Protein AF-A0A941S4L7-F1 (afdb_monomer)

Mean predicted aligned error: 8.27 Å

Structure (mmCIF, N/CA/C/O backbone):
data_AF-A0A941S4L7-F1
#
_entry.id   AF-A0A941S4L7-F1
#
loop_
_atom_site.group_PDB
_atom_site.id
_atom_site.type_symbol
_atom_site.label_atom_id
_atom_site.label_alt_id
_atom_site.label_comp_id
_atom_site.label_asym_id
_atom_site.label_entity_id
_atom_site.label_seq_id
_atom_site.pdbx_PDB_ins_code
_atom_site.Cartn_x
_atom_site.Cartn_y
_atom_site.Cartn_z
_atom_site.occupancy
_atom_site.B_iso_or_equiv
_atom_site.auth_seq_id
_atom_site.auth_comp_id
_atom_site.auth_asym_id
_atom_site.auth_atom_id
_atom_site.pdbx_PDB_model_num
ATOM 1 N N . MET A 1 1 ? 63.721 26.593 -38.042 1.00 44.19 1 MET A N 1
ATOM 2 C CA . MET A 1 1 ? 62.752 27.257 -37.143 1.00 44.19 1 MET A CA 1
ATOM 3 C C . MET A 1 1 ? 61.458 26.466 -37.175 1.00 44.19 1 MET A C 1
ATOM 5 O O . MET A 1 1 ? 61.152 25.894 -38.211 1.00 44.19 1 MET A O 1
ATOM 9 N N . ALA A 1 2 ? 60.822 26.334 -36.015 1.00 46.41 2 ALA A N 1
ATOM 10 C CA . ALA A 1 2 ? 59.870 25.289 -35.656 1.00 46.41 2 ALA A CA 1
ATOM 11 C C . ALA A 1 2 ? 58.557 25.295 -36.457 1.00 46.41 2 ALA A C 1
ATOM 13 O O . ALA A 1 2 ? 58.035 26.349 -36.806 1.00 46.41 2 ALA A O 1
ATOM 14 N N . VAL A 1 3 ? 58.024 24.093 -36.694 1.00 47.19 3 VAL A N 1
ATOM 15 C CA . VAL A 1 3 ? 56.654 23.864 -37.162 1.00 47.19 3 VAL A CA 1
ATOM 16 C C . VAL A 1 3 ? 55.749 23.902 -35.933 1.00 47.19 3 VAL A C 1
ATOM 18 O O . VAL A 1 3 ? 55.828 23.029 -35.069 1.00 47.19 3 VAL A O 1
ATOM 21 N N . GLU A 1 4 ? 54.928 24.938 -35.834 1.00 52.59 4 GLU A N 1
ATOM 22 C CA . GLU A 1 4 ? 53.974 25.134 -34.748 1.00 52.59 4 GLU A CA 1
ATOM 23 C C . GLU A 1 4 ? 52.763 24.213 -34.982 1.00 52.59 4 GLU A C 1
ATOM 25 O O . GLU A 1 4 ? 51.953 24.427 -35.884 1.00 52.59 4 GLU A O 1
ATOM 30 N N . ARG A 1 5 ? 52.671 23.116 -34.217 1.00 56.72 5 ARG A N 1
ATOM 31 C CA . ARG A 1 5 ? 51.471 22.270 -34.186 1.00 56.72 5 ARG A CA 1
ATOM 32 C C . ARG A 1 5 ? 50.399 22.986 -33.371 1.00 56.72 5 ARG A C 1
ATOM 34 O O . ARG A 1 5 ? 50.502 23.047 -32.148 1.00 56.72 5 ARG A O 1
ATOM 41 N N . ALA A 1 6 ? 49.359 23.466 -34.043 1.00 57.62 6 ALA A N 1
ATOM 42 C CA . ALA A 1 6 ? 48.111 23.830 -33.392 1.00 57.62 6 ALA A CA 1
ATOM 43 C C . ALA A 1 6 ? 47.524 22.580 -32.713 1.00 57.62 6 ALA A C 1
ATOM 45 O O . ALA A 1 6 ? 47.218 21.584 -33.370 1.00 57.62 6 ALA A O 1
ATOM 46 N N . VAL A 1 7 ? 47.420 22.615 -31.385 1.00 55.94 7 VAL A N 1
ATOM 47 C CA . VAL A 1 7 ? 46.652 21.634 -30.617 1.00 55.94 7 VAL A CA 1
ATOM 48 C C . VAL A 1 7 ? 45.194 22.053 -30.736 1.00 55.94 7 VAL A C 1
ATOM 50 O O . VAL A 1 7 ? 44.762 23.013 -30.102 1.00 55.94 7 VAL A O 1
ATOM 53 N N . GLU A 1 8 ? 44.450 21.369 -31.595 1.00 57.88 8 GLU A N 1
ATOM 54 C CA . GLU A 1 8 ? 43.004 21.525 -31.686 1.00 57.88 8 GLU A CA 1
ATOM 55 C C . GLU A 1 8 ? 42.387 21.012 -30.378 1.00 57.88 8 GLU A C 1
ATOM 57 O O . GLU A 1 8 ? 42.420 19.818 -30.075 1.00 57.88 8 GLU A O 1
ATOM 62 N N . ALA A 1 9 ? 41.919 21.939 -29.540 1.00 62.81 9 ALA A N 1
ATOM 63 C CA . ALA A 1 9 ? 41.263 21.610 -28.285 1.00 62.81 9 ALA A CA 1
ATOM 64 C C . ALA A 1 9 ? 39.949 20.883 -28.596 1.00 62.81 9 ALA A C 1
ATOM 66 O O . ALA A 1 9 ? 39.024 21.472 -29.155 1.00 62.81 9 ALA A O 1
ATOM 67 N N . ALA A 1 10 ? 39.883 19.598 -28.246 1.00 63.25 10 ALA A N 1
ATOM 68 C CA . ALA A 1 10 ? 38.672 18.802 -28.372 1.00 63.25 10 ALA A CA 1
ATOM 69 C C . ALA A 1 10 ? 37.516 19.501 -27.639 1.00 63.25 10 ALA A C 1
ATOM 71 O O . ALA A 1 10 ? 37.612 19.794 -26.445 1.00 63.25 10 ALA A O 1
ATOM 72 N N . ILE A 1 11 ? 36.428 19.775 -28.362 1.00 61.94 11 ILE A N 1
ATOM 73 C CA . ILE A 1 11 ? 35.179 20.272 -27.781 1.00 61.94 11 ILE A CA 1
ATOM 74 C C . ILE A 1 11 ? 34.725 19.223 -26.754 1.00 61.94 11 ILE A C 1
ATOM 76 O O . ILE A 1 11 ? 34.583 18.057 -27.133 1.00 61.94 11 ILE A O 1
ATOM 80 N N . PRO A 1 12 ? 34.531 19.573 -25.469 1.00 66.44 12 PRO A N 1
ATOM 81 C CA . PRO A 1 12 ? 34.086 18.600 -24.484 1.00 66.44 12 PRO A CA 1
ATOM 82 C C . PRO A 1 12 ? 32.720 18.051 -24.904 1.00 66.44 12 PRO A C 1
ATOM 84 O O . PRO A 1 12 ? 31.791 18.814 -25.175 1.00 66.44 12 PRO A O 1
ATOM 87 N N . GLU A 1 13 ? 32.613 16.723 -24.969 1.00 59.88 13 GLU A N 1
ATOM 88 C CA . GLU A 1 13 ? 31.344 16.030 -25.196 1.00 59.88 13 GLU A CA 1
ATOM 89 C C . GLU A 1 13 ? 30.285 16.539 -24.199 1.00 59.88 13 GLU A C 1
ATOM 91 O O . GLU A 1 13 ? 30.598 16.734 -23.017 1.00 59.88 13 GLU A O 1
ATOM 96 N N . PRO A 1 14 ? 29.030 16.758 -24.633 1.00 64.12 14 PRO A N 1
ATOM 97 C CA . PRO A 1 14 ? 27.980 17.212 -23.736 1.00 64.12 14 PRO A CA 1
ATOM 98 C C . PRO A 1 14 ? 27.794 16.200 -22.600 1.00 64.12 14 PRO A C 1
ATOM 100 O O . PRO A 1 14 ? 27.517 15.021 -22.830 1.00 64.12 14 PRO A O 1
ATOM 103 N N . VAL A 1 15 ? 27.934 16.669 -21.358 1.00 70.00 15 VAL A N 1
ATOM 104 C CA . VAL A 1 15 ? 27.737 15.847 -20.159 1.00 70.00 15 VAL A CA 1
ATOM 105 C C . VAL A 1 15 ? 26.306 15.305 -20.170 1.00 70.00 15 VAL A C 1
ATOM 107 O O . VAL A 1 15 ? 25.342 16.064 -20.058 1.00 70.00 15 VAL A O 1
ATOM 110 N N . LYS A 1 16 ? 26.150 13.982 -20.307 1.00 80.94 16 LYS A N 1
ATOM 111 C CA . LYS A 1 16 ? 24.843 13.328 -20.172 1.00 80.94 16 LYS A CA 1
ATOM 112 C C . LYS A 1 16 ? 24.337 13.535 -18.746 1.00 80.94 16 LYS A C 1
ATOM 114 O O . LYS A 1 16 ? 24.952 13.060 -17.796 1.00 80.94 16 LYS A O 1
ATOM 119 N N . VAL A 1 17 ? 23.210 14.230 -18.605 1.00 85.25 17 VAL A N 1
ATOM 120 C CA . VAL A 1 17 ? 22.538 14.417 -17.312 1.00 85.25 17 VAL A CA 1
ATOM 121 C C . VAL A 1 17 ? 22.137 13.047 -16.763 1.00 85.25 17 VAL A C 1
ATOM 123 O O . VAL A 1 17 ? 21.514 12.259 -17.479 1.00 85.25 17 VAL A O 1
ATOM 126 N N . SER A 1 18 ? 22.483 12.756 -15.510 1.00 94.44 18 SER A N 1
ATOM 127 C CA . SER A 1 18 ? 22.146 11.491 -14.850 1.00 94.44 18 SER A CA 1
ATOM 128 C C . SER A 1 18 ? 20.629 11.298 -14.721 1.00 94.44 18 SER A C 1
ATOM 130 O O . SER A 1 18 ? 19.857 12.260 -14.730 1.00 94.44 18 SER A O 1
ATOM 132 N N . VAL A 1 19 ? 20.179 10.049 -14.556 1.00 94.38 19 VAL A N 1
ATOM 133 C CA . VAL A 1 19 ? 18.755 9.755 -14.302 1.00 94.38 19 VAL A CA 1
ATOM 134 C C . VAL A 1 19 ? 18.283 10.431 -13.014 1.00 94.38 19 VAL A C 1
ATOM 136 O O . VAL A 1 19 ? 17.195 10.999 -12.988 1.00 94.38 19 VAL A O 1
ATOM 139 N N . PHE A 1 20 ? 19.110 10.429 -11.965 1.00 96.25 20 PHE A N 1
ATOM 140 C CA . PHE A 1 20 ? 18.775 11.079 -10.700 1.00 96.25 20 PHE A CA 1
ATOM 141 C C . PHE A 1 20 ? 18.571 12.590 -10.878 1.00 96.25 20 PHE A C 1
ATOM 143 O O . PHE A 1 20 ? 17.535 13.113 -10.472 1.00 96.25 20 PHE A O 1
ATOM 150 N N . ALA A 1 21 ? 19.488 13.288 -11.554 1.00 95.94 21 ALA A N 1
ATOM 151 C CA . ALA A 1 21 ? 19.349 14.721 -11.811 1.00 95.94 21 ALA A CA 1
ATOM 152 C C . ALA A 1 21 ? 18.126 15.042 -12.690 1.00 95.94 21 ALA A C 1
ATOM 154 O O . ALA A 1 21 ? 17.418 16.016 -12.428 1.00 95.94 21 ALA A O 1
ATOM 155 N N . GLN A 1 22 ? 17.825 14.198 -13.685 1.00 95.31 22 GLN A N 1
ATOM 156 C CA . GLN A 1 22 ? 16.593 14.319 -14.472 1.00 95.31 22 GLN A CA 1
ATOM 157 C C . GLN A 1 22 ? 15.346 14.188 -13.585 1.00 95.31 22 GLN A C 1
ATOM 159 O O . GLN A 1 22 ? 14.433 15.001 -13.695 1.00 95.31 22 GLN A O 1
ATOM 164 N N . GLU A 1 23 ? 15.306 13.207 -12.678 1.00 96.38 23 GLU A N 1
ATOM 165 C CA . GLU A 1 23 ? 14.184 13.006 -11.751 1.00 96.38 23 GLU A CA 1
ATOM 166 C C . GLU A 1 23 ? 13.997 14.165 -10.771 1.00 96.38 23 GLU A C 1
ATOM 168 O O . GLU A 1 23 ? 12.858 14.528 -10.476 1.00 96.38 23 GLU A O 1
ATOM 173 N N . GLN A 1 24 ? 15.090 14.762 -10.286 1.00 96.12 24 GLN A N 1
ATOM 174 C CA . GLN A 1 24 ? 15.036 15.932 -9.403 1.00 96.12 24 GLN A CA 1
ATOM 175 C C . GLN A 1 24 ? 14.469 17.171 -10.107 1.00 96.12 24 GLN A C 1
ATOM 177 O O . GLN A 1 24 ? 13.796 17.983 -9.477 1.00 96.12 24 GLN A O 1
ATOM 182 N N . ALA A 1 25 ? 14.696 17.302 -11.416 1.00 96.62 25 ALA A N 1
ATOM 183 C CA . ALA A 1 25 ? 14.168 18.405 -12.215 1.00 96.62 25 ALA A CA 1
ATOM 184 C C . ALA A 1 25 ? 12.693 18.217 -12.631 1.00 96.62 25 ALA A C 1
ATOM 186 O O . ALA A 1 25 ? 12.059 19.158 -13.111 1.00 96.62 25 ALA A O 1
ATOM 187 N N . MET A 1 26 ? 12.130 17.014 -12.477 1.00 96.81 26 MET A N 1
ATOM 188 C CA . MET A 1 26 ? 10.761 16.709 -12.894 1.00 96.81 26 MET A CA 1
ATOM 189 C C . MET A 1 26 ? 9.727 17.070 -11.826 1.00 96.81 26 MET A C 1
ATOM 191 O O . MET A 1 26 ? 9.896 16.839 -10.629 1.00 96.81 26 MET A O 1
ATOM 195 N N . THR A 1 27 ? 8.569 17.551 -12.279 1.00 97.94 27 THR A N 1
ATOM 196 C CA . THR A 1 27 ? 7.395 17.662 -11.407 1.00 97.94 27 THR A CA 1
ATOM 197 C C . THR A 1 27 ? 6.871 16.268 -11.031 1.00 97.94 27 THR A C 1
ATOM 199 O O . THR A 1 27 ? 7.041 15.318 -11.804 1.00 97.94 27 THR A O 1
ATOM 202 N N . PRO A 1 28 ? 6.146 16.117 -9.905 1.00 95.88 28 PRO A N 1
ATOM 203 C CA . PRO A 1 28 ? 5.515 14.844 -9.552 1.00 95.88 28 PRO A CA 1
ATOM 204 C C . PRO A 1 28 ? 4.620 14.277 -10.663 1.00 95.88 28 PRO A C 1
ATOM 206 O O . PRO A 1 28 ? 4.595 13.073 -10.896 1.00 95.88 28 PRO A O 1
ATOM 209 N N . SER A 1 29 ? 3.906 15.137 -11.396 1.00 95.56 29 SER A N 1
ATOM 210 C CA . SER A 1 29 ? 3.078 14.706 -12.526 1.00 95.56 29 SER A CA 1
ATOM 211 C C . SER A 1 29 ? 3.917 14.173 -13.690 1.00 95.56 29 SER A C 1
ATOM 213 O O . SER A 1 29 ? 3.553 13.155 -14.275 1.00 95.56 29 SER A O 1
ATOM 215 N N . ALA A 1 30 ? 5.051 14.809 -13.999 1.00 97.31 30 ALA A N 1
ATOM 216 C CA . ALA A 1 30 ? 5.961 14.352 -15.049 1.00 97.31 30 ALA A CA 1
ATOM 217 C C . ALA A 1 30 ? 6.623 13.005 -14.698 1.00 97.31 30 ALA A C 1
ATOM 219 O O . ALA A 1 30 ? 6.676 12.113 -15.546 1.00 97.31 30 ALA A O 1
ATOM 220 N N . LEU A 1 31 ? 7.029 12.820 -13.433 1.00 97.25 31 LEU A N 1
ATOM 221 C CA . LEU A 1 31 ? 7.567 11.549 -12.923 1.00 97.25 31 LEU A CA 1
ATOM 222 C C . LEU A 1 31 ? 6.593 10.382 -13.079 1.00 97.25 31 LEU A C 1
ATOM 224 O O . LEU A 1 31 ? 7.017 9.253 -13.308 1.00 97.25 31 LEU A O 1
ATOM 228 N N . MET A 1 32 ? 5.293 10.640 -12.960 1.00 97.38 32 MET A N 1
ATOM 229 C CA . MET A 1 32 ? 4.264 9.623 -13.166 1.00 97.38 32 MET A CA 1
ATOM 230 C C . MET A 1 32 ? 3.972 9.402 -14.655 1.00 97.38 32 MET A C 1
ATOM 232 O O . MET A 1 32 ? 3.835 8.260 -15.090 1.00 97.38 32 MET A O 1
ATOM 236 N N . ALA A 1 33 ? 3.889 10.479 -15.442 1.00 96.69 33 ALA A N 1
ATOM 237 C CA . ALA A 1 33 ? 3.497 10.432 -16.851 1.00 96.69 33 ALA A CA 1
ATOM 238 C C . ALA A 1 33 ? 4.474 9.634 -17.730 1.00 96.69 33 ALA A C 1
ATOM 240 O O . ALA A 1 33 ? 4.036 8.938 -18.646 1.00 96.69 33 ALA A O 1
ATOM 241 N N . ARG A 1 34 ? 5.782 9.669 -17.427 1.00 96.12 34 ARG A N 1
ATOM 242 C CA . ARG A 1 34 ? 6.814 8.913 -18.170 1.00 96.12 34 ARG A CA 1
ATOM 243 C C . ARG A 1 34 ? 6.571 7.398 -18.204 1.00 96.12 34 ARG A C 1
ATOM 245 O O . ARG A 1 34 ? 7.057 6.721 -19.104 1.00 96.12 34 ARG A O 1
ATOM 252 N N . TRP A 1 35 ? 5.790 6.871 -17.262 1.00 98.12 35 TRP A N 1
ATOM 253 C CA . TRP A 1 35 ? 5.509 5.440 -17.138 1.00 98.12 35 TRP A CA 1
ATOM 254 C C . TRP A 1 35 ? 4.172 5.010 -17.735 1.00 98.12 35 TRP A C 1
ATOM 256 O O . TRP A 1 35 ? 3.857 3.820 -17.722 1.00 98.12 35 TRP A O 1
ATOM 266 N N . GLU A 1 36 ? 3.390 5.938 -18.289 1.00 98.19 36 GLU A N 1
ATOM 267 C CA . GLU A 1 36 ? 2.057 5.642 -18.818 1.00 98.19 36 GLU A CA 1
ATOM 268 C C . GLU A 1 36 ? 2.046 4.487 -19.844 1.00 98.19 36 GLU A C 1
ATOM 270 O O . GLU A 1 36 ? 1.168 3.631 -19.728 1.00 98.19 36 GLU A O 1
ATOM 275 N N . PRO A 1 37 ? 3.014 4.346 -20.777 1.00 98.62 37 PRO A N 1
ATOM 276 C CA . PRO A 1 37 ? 3.045 3.194 -21.682 1.00 98.62 37 PRO A CA 1
ATOM 277 C C . PRO A 1 37 ? 3.129 1.842 -20.955 1.00 98.62 37 PRO A C 1
ATOM 279 O O . PRO A 1 37 ? 2.348 0.937 -21.257 1.00 98.62 37 PRO A O 1
ATOM 282 N N . ALA A 1 38 ? 4.018 1.720 -19.962 1.00 98.75 38 ALA A N 1
ATOM 283 C CA . ALA A 1 38 ? 4.192 0.498 -19.172 1.00 98.75 38 ALA A CA 1
ATOM 284 C C . ALA A 1 38 ? 2.980 0.230 -18.264 1.00 98.75 38 ALA A C 1
ATOM 286 O O . ALA A 1 38 ? 2.525 -0.906 -18.149 1.00 98.75 38 ALA A O 1
ATOM 287 N N . ILE A 1 39 ? 2.399 1.279 -17.675 1.00 98.81 39 ILE A N 1
ATOM 288 C CA . ILE A 1 39 ? 1.169 1.184 -16.876 1.00 98.81 39 ILE A CA 1
ATOM 289 C C . ILE A 1 39 ? 0.007 0.678 -17.731 1.00 98.81 39 ILE A C 1
ATOM 291 O O . ILE A 1 39 ? -0.746 -0.200 -17.310 1.00 98.81 39 ILE A O 1
ATOM 295 N N . GLN A 1 40 ? -0.145 1.211 -18.941 1.00 98.75 40 GLN A N 1
ATOM 296 C CA . GLN A 1 40 ? -1.205 0.815 -19.861 1.00 98.75 40 GLN A CA 1
ATOM 297 C C . GLN A 1 40 ? -1.006 -0.610 -20.381 1.00 98.75 40 GLN A C 1
ATOM 299 O O . GLN A 1 40 ? -1.970 -1.368 -20.502 1.00 98.75 40 GLN A O 1
ATOM 304 N N . GLU A 1 41 ? 0.238 -1.005 -20.649 1.00 98.75 41 GLU A N 1
ATOM 305 C CA . GLU A 1 41 ? 0.586 -2.389 -20.956 1.00 98.75 41 GLU A CA 1
ATOM 306 C C . GLU A 1 41 ? 0.183 -3.335 -19.818 1.00 98.75 41 GLU A C 1
ATOM 308 O O . GLU A 1 41 ? -0.579 -4.281 -20.038 1.00 98.75 41 GLU A O 1
ATOM 313 N N . ALA A 1 42 ? 0.642 -3.052 -18.600 1.00 98.81 42 ALA A N 1
ATOM 314 C CA . ALA A 1 42 ? 0.370 -3.859 -17.421 1.00 98.81 42 ALA A CA 1
ATOM 315 C C . ALA A 1 42 ? -1.138 -3.945 -17.125 1.00 98.81 42 ALA A C 1
ATOM 317 O O . ALA A 1 42 ? -1.675 -5.034 -16.915 1.00 98.81 42 ALA A O 1
ATOM 318 N N . SER A 1 43 ? -1.849 -2.818 -17.220 1.00 98.81 43 SER A N 1
ATOM 319 C CA . SER A 1 43 ? -3.309 -2.737 -17.099 1.00 98.81 43 SER A CA 1
ATOM 320 C C . SER A 1 43 ? -4.015 -3.698 -18.060 1.00 98.81 43 SER A C 1
ATOM 322 O O . SER A 1 43 ? -4.817 -4.541 -17.642 1.00 98.81 43 SER A O 1
ATOM 324 N N . ARG A 1 44 ? -3.666 -3.657 -19.355 1.00 98.75 44 ARG A N 1
ATOM 325 C CA . ARG A 1 44 ? -4.263 -4.537 -20.372 1.00 98.75 44 ARG A CA 1
ATOM 326 C C . ARG A 1 44 ? -3.930 -6.010 -20.152 1.00 98.75 44 ARG A C 1
ATOM 328 O O . ARG A 1 44 ? -4.821 -6.848 -20.341 1.00 98.75 44 ARG A O 1
ATOM 335 N N . LYS A 1 45 ? -2.679 -6.312 -19.781 1.00 98.69 45 LYS A N 1
ATOM 336 C CA . LYS A 1 45 ? -2.165 -7.677 -19.583 1.00 98.69 45 LYS A CA 1
ATOM 337 C C . LYS A 1 45 ? -2.796 -8.346 -18.362 1.00 98.69 45 LYS A C 1
ATOM 339 O O . LYS A 1 45 ? -3.241 -9.487 -18.452 1.00 98.69 45 LYS A O 1
ATOM 344 N N . PHE A 1 46 ? -2.897 -7.628 -17.245 1.00 98.50 46 PHE A N 1
ATOM 345 C CA . PHE A 1 46 ? -3.339 -8.193 -15.966 1.00 98.50 46 PHE A CA 1
ATOM 346 C C . PHE A 1 46 ? -4.791 -7.874 -15.602 1.00 98.50 46 PHE A C 1
ATOM 348 O O . PHE A 1 46 ? -5.293 -8.408 -14.615 1.00 98.50 46 PHE A O 1
ATOM 355 N N . LYS A 1 47 ? -5.489 -7.073 -16.419 1.00 98.00 47 LYS A N 1
ATOM 356 C CA . LYS A 1 47 ? -6.879 -6.637 -16.188 1.00 98.00 47 LYS A CA 1
ATOM 357 C C . LYS A 1 47 ? -7.040 -5.906 -14.853 1.00 98.00 47 LYS A C 1
ATOM 359 O O . LYS A 1 47 ? -8.031 -6.081 -14.146 1.00 98.00 47 LYS A O 1
ATOM 364 N N . ILE A 1 48 ? -6.052 -5.076 -14.528 1.00 97.69 48 ILE A N 1
ATOM 365 C CA . ILE A 1 48 ? -6.061 -4.190 -13.364 1.00 97.69 48 ILE A CA 1
ATOM 366 C C . ILE A 1 48 ? -6.237 -2.755 -13.856 1.00 97.69 48 ILE A C 1
ATOM 368 O O . ILE A 1 48 ? -5.514 -2.356 -14.766 1.00 97.69 48 ILE A O 1
ATOM 372 N N . PRO A 1 49 ? -7.166 -1.963 -13.290 1.00 98.00 49 PRO A N 1
ATOM 373 C CA . PRO A 1 49 ? -7.346 -0.575 -13.694 1.00 98.00 49 PRO A CA 1
ATOM 374 C C . PRO A 1 49 ? -6.032 0.213 -13.629 1.00 98.00 49 PRO A C 1
ATOM 376 O O . PRO A 1 49 ? -5.373 0.246 -12.591 1.00 98.00 49 PRO A O 1
ATOM 379 N N . ALA A 1 50 ? -5.680 0.916 -14.710 1.00 98.31 50 ALA A N 1
ATOM 380 C CA . ALA A 1 50 ? -4.471 1.746 -14.768 1.00 98.31 50 ALA A CA 1
ATOM 381 C C . ALA A 1 50 ? -4.397 2.766 -13.614 1.00 98.31 50 ALA A C 1
ATOM 383 O O . ALA A 1 50 ? -3.320 3.055 -13.100 1.00 98.31 50 ALA A O 1
ATOM 384 N N . GLN A 1 51 ? -5.549 3.271 -13.156 1.00 97.50 51 GLN A N 1
ATOM 385 C CA . GLN A 1 51 ? -5.631 4.160 -11.995 1.00 97.50 51 GLN A CA 1
ATOM 386 C C . GLN A 1 51 ? -5.139 3.512 -10.692 1.00 97.50 51 GLN A C 1
ATOM 388 O O . GLN A 1 51 ? -4.524 4.201 -9.887 1.00 97.50 51 GLN A O 1
ATOM 393 N N . TRP A 1 52 ? -5.344 2.205 -10.494 1.00 98.00 52 TRP A N 1
ATOM 394 C CA . TRP A 1 52 ? -4.845 1.494 -9.310 1.00 98.00 52 TRP A CA 1
ATOM 395 C C . TRP A 1 52 ? -3.328 1.350 -9.361 1.00 98.00 52 TRP A C 1
ATOM 397 O O . TRP A 1 52 ? -2.659 1.624 -8.372 1.00 98.00 52 TRP A O 1
ATOM 407 N N . ILE A 1 53 ? -2.783 1.014 -10.534 1.00 98.56 53 ILE A N 1
ATOM 408 C CA . ILE A 1 53 ? -1.332 0.930 -10.749 1.00 98.56 53 ILE A CA 1
ATOM 409 C C . ILE A 1 53 ? -0.687 2.299 -10.493 1.00 98.56 53 ILE A C 1
ATOM 411 O O . ILE A 1 53 ? 0.293 2.386 -9.760 1.00 98.56 53 ILE A O 1
ATOM 415 N N . ARG A 1 54 ? -1.271 3.388 -11.021 1.00 98.19 54 ARG A N 1
ATOM 416 C CA . ARG A 1 54 ? -0.798 4.758 -10.753 1.00 98.19 54 ARG A CA 1
ATOM 417 C C . ARG A 1 54 ? -0.871 5.125 -9.275 1.00 98.19 54 ARG A C 1
ATOM 419 O O . ARG A 1 54 ? 0.050 5.773 -8.790 1.00 98.19 54 ARG A O 1
ATOM 426 N N . ALA A 1 55 ? -1.954 4.768 -8.587 1.00 97.62 55 ALA A N 1
ATOM 427 C CA . ALA A 1 55 ? -2.128 5.083 -7.172 1.00 97.62 55 ALA A CA 1
ATOM 428 C C . ALA A 1 55 ? -1.057 4.389 -6.318 1.00 97.62 55 ALA A C 1
ATOM 430 O O . ALA A 1 55 ? -0.385 5.060 -5.540 1.00 97.62 55 ALA A O 1
ATOM 431 N N . VAL A 1 56 ? -0.836 3.090 -6.541 1.00 98.31 56 VAL A N 1
ATOM 432 C CA . VAL A 1 56 ? 0.217 2.319 -5.861 1.00 98.31 56 VAL A CA 1
ATOM 433 C C . VAL A 1 56 ? 1.591 2.884 -6.200 1.00 98.31 56 VAL A C 1
ATOM 435 O O . VAL A 1 56 ? 2.299 3.324 -5.310 1.00 98.31 56 VAL A O 1
ATOM 438 N N . MET A 1 57 ? 1.943 3.013 -7.482 1.00 98.56 57 MET A N 1
ATOM 439 C CA . MET A 1 57 ? 3.255 3.534 -7.894 1.00 98.56 57 MET A CA 1
ATOM 440 C C . MET A 1 57 ? 3.556 4.932 -7.323 1.00 98.56 57 MET A C 1
ATOM 442 O O . MET A 1 57 ? 4.691 5.232 -6.952 1.00 98.56 57 MET A O 1
ATOM 446 N N . ARG A 1 58 ? 2.535 5.794 -7.222 1.00 97.81 58 ARG A N 1
ATOM 447 C CA . ARG A 1 58 ? 2.661 7.111 -6.588 1.00 97.81 58 ARG A CA 1
ATOM 448 C C . ARG A 1 58 ? 2.979 6.992 -5.100 1.00 97.81 58 ARG A C 1
ATOM 450 O O . ARG A 1 58 ? 3.814 7.751 -4.624 1.00 97.81 58 ARG A O 1
ATOM 457 N N . GLN A 1 59 ? 2.299 6.094 -4.395 1.00 97.38 59 GLN A N 1
ATOM 458 C CA . GLN A 1 59 ? 2.491 5.889 -2.963 1.00 97.38 59 GLN A CA 1
ATOM 459 C C . GLN A 1 59 ? 3.839 5.225 -2.651 1.00 97.38 59 GLN A C 1
ATOM 461 O O . GLN A 1 59 ? 4.468 5.590 -1.666 1.00 97.38 59 GLN A O 1
ATOM 466 N N . GLU A 1 60 ? 4.290 4.304 -3.503 1.00 97.62 60 GLU A N 1
ATOM 467 C CA . GLU A 1 60 ? 5.519 3.533 -3.293 1.00 97.62 60 GLU A CA 1
ATOM 468 C C . GLU A 1 60 ? 6.795 4.341 -3.567 1.00 97.62 60 GLU A C 1
ATOM 470 O O . GLU A 1 60 ? 7.697 4.400 -2.738 1.00 97.62 60 GLU A O 1
ATOM 475 N N . SER A 1 61 ? 6.893 4.979 -4.737 1.00 97.94 61 SER A N 1
ATOM 476 C CA . SER A 1 61 ? 8.127 5.661 -5.170 1.00 97.94 61 SER A CA 1
ATOM 477 C C . SER A 1 61 ? 7.912 7.105 -5.617 1.00 97.94 61 SER A C 1
ATOM 479 O O . SER A 1 61 ? 8.863 7.814 -5.958 1.00 97.94 61 SER A O 1
ATOM 481 N N . GLY A 1 62 ? 6.657 7.554 -5.714 1.00 97.62 62 GLY A N 1
ATOM 482 C CA . GLY A 1 62 ? 6.326 8.806 -6.395 1.00 97.62 62 GLY A CA 1
ATOM 483 C C . GLY A 1 62 ? 6.713 8.790 -7.876 1.00 97.62 62 GLY A C 1
ATOM 484 O O . GLY A 1 62 ? 6.947 9.847 -8.462 1.00 97.62 62 GLY A O 1
ATOM 485 N N . GLY A 1 63 ? 6.832 7.596 -8.460 1.00 97.81 63 GLY A N 1
ATOM 486 C CA . GLY A 1 63 ? 7.277 7.392 -9.825 1.00 97.81 63 GLY A CA 1
ATOM 487 C C . GLY A 1 63 ? 8.784 7.516 -10.026 1.00 97.81 63 GLY A C 1
ATOM 488 O O . GLY A 1 63 ? 9.167 7.565 -11.187 1.00 97.81 63 GLY A O 1
ATOM 489 N N . ARG A 1 64 ? 9.621 7.585 -8.977 1.00 98.19 64 ARG A N 1
ATOM 490 C CA . ARG A 1 64 ? 11.100 7.663 -9.050 1.00 98.19 64 ARG A CA 1
ATOM 491 C C . ARG A 1 64 ? 11.754 6.289 -9.156 1.00 98.19 64 ARG A C 1
ATOM 493 O O . ARG A 1 64 ? 11.198 5.301 -8.685 1.00 98.19 64 ARG A O 1
ATOM 500 N N . THR A 1 65 ? 12.950 6.227 -9.737 1.00 98.06 65 THR A N 1
ATOM 501 C CA . THR A 1 65 ? 13.739 4.983 -9.791 1.00 98.06 65 THR A CA 1
ATOM 502 C C . THR A 1 65 ? 15.056 5.086 -9.035 1.00 98.06 65 THR A C 1
ATOM 504 O O . THR A 1 65 ? 15.673 4.052 -8.790 1.00 98.06 65 THR A O 1
ATOM 507 N N . MET A 1 66 ? 15.469 6.294 -8.636 1.00 97.81 66 MET A N 1
ATOM 508 C CA . MET A 1 66 ? 16.755 6.555 -7.987 1.00 97.81 66 MET A CA 1
ATOM 509 C C . MET A 1 66 ? 16.574 7.233 -6.621 1.00 97.81 66 MET A C 1
ATOM 511 O O . MET A 1 66 ? 15.774 8.157 -6.480 1.00 97.81 66 MET A O 1
ATOM 515 N N . LEU A 1 67 ? 17.356 6.809 -5.624 1.00 95.44 67 LEU A N 1
ATOM 516 C CA . LEU A 1 67 ? 17.494 7.495 -4.330 1.00 95.44 67 LEU A CA 1
ATOM 517 C C . LEU A 1 67 ? 18.593 8.559 -4.360 1.00 95.44 67 LEU A C 1
ATOM 519 O O . LEU A 1 67 ? 18.448 9.614 -3.749 1.00 95.44 67 LEU A O 1
ATOM 523 N N . ALA A 1 68 ? 19.684 8.270 -5.067 1.00 95.88 68 ALA A N 1
ATOM 524 C CA . ALA A 1 68 ? 20.830 9.150 -5.262 1.00 95.88 68 ALA A CA 1
ATOM 525 C C . ALA A 1 68 ? 21.527 8.805 -6.587 1.00 95.88 68 ALA A C 1
ATOM 527 O O . ALA A 1 68 ? 21.118 7.879 -7.297 1.00 95.88 68 ALA A O 1
ATOM 528 N N . GLU A 1 69 ? 22.596 9.529 -6.917 1.00 95.00 69 GLU A N 1
ATOM 529 C CA . GLU A 1 69 ? 23.442 9.200 -8.066 1.00 95.00 69 GLU A CA 1
ATOM 530 C C . GLU A 1 69 ? 23.919 7.745 -8.002 1.00 95.00 69 GLU A C 1
ATOM 532 O O . GLU A 1 69 ? 24.503 7.313 -7.010 1.00 95.00 69 GLU A O 1
ATOM 537 N N . ASN A 1 70 ? 23.649 6.991 -9.071 1.00 93.00 70 ASN A N 1
ATOM 538 C CA . ASN A 1 70 ? 23.966 5.564 -9.202 1.00 93.00 70 ASN A CA 1
ATOM 539 C C . ASN A 1 70 ? 23.393 4.650 -8.098 1.00 93.00 70 ASN A C 1
ATOM 541 O O . ASN A 1 70 ? 23.847 3.517 -7.956 1.00 93.00 70 ASN A O 1
ATOM 545 N N . LEU A 1 71 ? 22.381 5.104 -7.348 1.00 96.56 71 LEU A N 1
ATOM 546 C CA . LEU A 1 71 ? 21.725 4.318 -6.304 1.00 96.56 71 LEU A CA 1
ATOM 547 C C . LEU A 1 71 ? 20.227 4.141 -6.610 1.00 96.56 71 LEU A C 1
ATOM 549 O O . LEU A 1 71 ? 19.453 5.086 -6.420 1.00 96.56 71 LEU A O 1
ATOM 553 N N . PRO A 1 72 ? 19.800 2.955 -7.082 1.00 97.38 72 PRO A N 1
ATOM 554 C CA . PRO A 1 72 ? 18.393 2.651 -7.319 1.00 97.38 72 PRO A CA 1
ATOM 555 C C . PRO A 1 72 ? 17.547 2.706 -6.044 1.00 97.38 72 PRO A C 1
ATOM 557 O O . PRO A 1 72 ? 18.052 2.536 -4.935 1.00 97.38 72 PRO A O 1
ATOM 560 N N . ILE A 1 73 ? 16.238 2.905 -6.201 1.00 97.31 73 ILE A N 1
ATOM 561 C CA . ILE A 1 73 ? 15.314 2.938 -5.067 1.00 97.31 73 ILE A CA 1
ATOM 562 C C . ILE A 1 73 ? 15.117 1.558 -4.429 1.00 97.31 73 ILE A C 1
ATOM 564 O O . ILE A 1 73 ? 14.657 0.609 -5.075 1.00 97.31 73 ILE A O 1
ATOM 568 N N . VAL A 1 74 ? 15.472 1.480 -3.144 1.00 97.88 74 VAL A N 1
ATOM 569 C CA . VAL A 1 74 ? 15.304 0.321 -2.262 1.00 97.88 74 VAL A CA 1
ATOM 570 C C . VAL A 1 74 ? 14.843 0.812 -0.886 1.00 97.88 74 VAL A C 1
ATOM 572 O O . VAL A 1 74 ? 15.452 1.731 -0.335 1.00 97.88 74 VAL A O 1
ATOM 575 N N . SER A 1 75 ? 13.777 0.237 -0.327 1.00 95.88 75 SER A N 1
ATOM 576 C CA . SER A 1 75 ? 13.331 0.567 1.034 1.00 95.88 75 SER A CA 1
ATOM 577 C C . SER A 1 75 ? 14.293 0.018 2.097 1.00 95.88 75 SER A C 1
ATOM 579 O O . SER A 1 75 ? 15.101 -0.873 1.837 1.00 95.88 75 SER A O 1
ATOM 581 N N . SER A 1 76 ? 14.156 0.470 3.346 1.00 95.25 76 SER A N 1
ATOM 582 C CA . SER A 1 76 ? 14.894 -0.102 4.487 1.00 9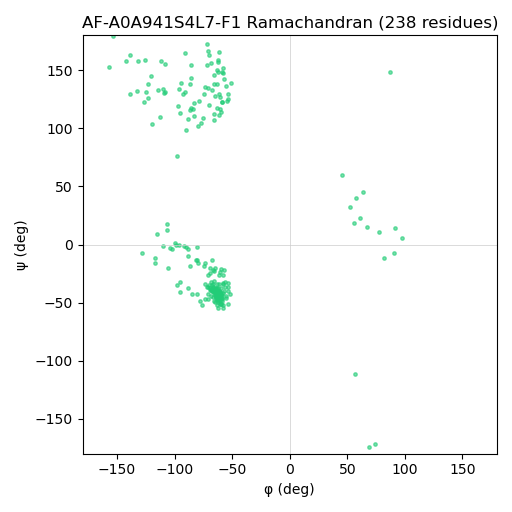5.25 76 SER A CA 1
ATOM 583 C C . SER A 1 76 ? 14.595 -1.587 4.731 1.00 95.25 76 SER A C 1
ATOM 585 O O . SER A 1 76 ? 15.420 -2.291 5.308 1.00 95.25 76 SER A O 1
ATOM 587 N N . THR A 1 77 ? 13.432 -2.070 4.287 1.00 92.81 77 THR A N 1
ATOM 588 C CA . THR A 1 77 ? 13.017 -3.477 4.365 1.00 92.81 77 THR A CA 1
ATOM 589 C C . THR A 1 77 ? 13.395 -4.283 3.121 1.00 92.81 77 THR A C 1
ATOM 591 O O . THR A 1 77 ? 13.163 -5.488 3.092 1.00 92.81 77 THR A O 1
ATOM 594 N N . GLY A 1 78 ? 14.009 -3.651 2.113 1.00 96.69 78 GLY A N 1
ATOM 595 C CA . GLY A 1 78 ? 14.493 -4.307 0.898 1.00 96.69 78 GLY A CA 1
ATOM 596 C C . GLY A 1 78 ? 13.499 -4.343 -0.265 1.00 96.69 78 GLY A C 1
ATOM 597 O O . GLY A 1 78 ? 13.715 -5.096 -1.209 1.00 96.69 78 GLY A O 1
ATOM 598 N N . ALA A 1 79 ? 12.421 -3.558 -0.228 1.00 97.94 79 ALA A N 1
ATOM 599 C CA . ALA A 1 79 ? 11.484 -3.431 -1.342 1.00 97.94 79 ALA A CA 1
ATOM 600 C C . ALA A 1 79 ? 12.132 -2.664 -2.506 1.00 97.94 79 ALA A C 1
ATOM 602 O O . ALA A 1 79 ? 12.777 -1.644 -2.286 1.00 97.94 79 ALA A O 1
ATOM 603 N N . MET A 1 80 ? 11.983 -3.140 -3.744 1.00 98.56 80 MET A N 1
ATOM 604 C CA . MET A 1 80 ? 12.799 -2.701 -4.882 1.00 98.56 80 MET A CA 1
ATOM 605 C C . MET A 1 80 ? 11.982 -2.088 -6.015 1.00 98.56 80 MET A C 1
ATOM 607 O O . MET A 1 80 ? 10.898 -2.562 -6.376 1.00 98.56 80 MET A O 1
ATOM 611 N N . GLY A 1 81 ? 12.580 -1.082 -6.651 1.00 98.25 81 GLY A N 1
ATOM 612 C CA . GLY A 1 81 ? 12.084 -0.518 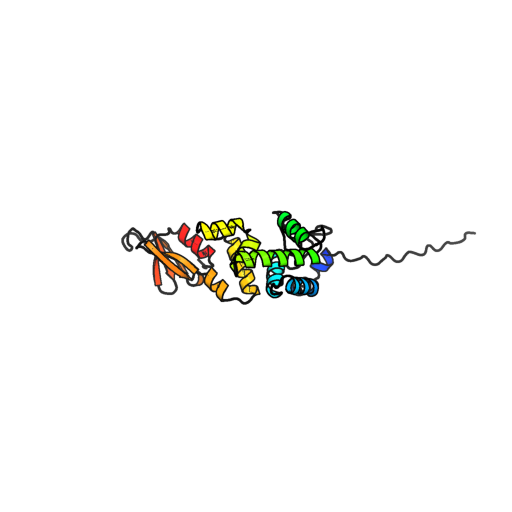-7.899 1.00 98.25 81 GLY A CA 1
ATOM 613 C C . GLY A 1 81 ? 10.837 0.344 -7.721 1.00 98.25 81 GLY A C 1
ATOM 614 O O . GLY A 1 81 ? 10.425 0.692 -6.616 1.00 98.25 81 GLY A O 1
ATOM 615 N N . ILE A 1 82 ? 10.244 0.733 -8.842 1.00 98.31 82 ILE A N 1
ATOM 616 C CA . ILE A 1 82 ? 9.248 1.806 -8.886 1.00 98.31 82 ILE A CA 1
ATOM 617 C C . ILE A 1 82 ? 7.905 1.463 -8.213 1.00 98.31 82 ILE A C 1
ATOM 619 O O . ILE A 1 82 ? 7.188 2.360 -7.770 1.00 98.31 82 ILE A O 1
ATOM 623 N N . MET A 1 83 ? 7.566 0.180 -8.111 1.00 98.62 83 MET A N 1
ATOM 624 C CA . MET A 1 83 ? 6.399 -0.334 -7.391 1.00 98.62 83 MET A CA 1
ATOM 625 C C . MET A 1 83 ? 6.770 -1.023 -6.067 1.00 98.62 83 MET A C 1
ATOM 627 O O . MET A 1 83 ? 5.913 -1.697 -5.498 1.00 98.62 83 MET A O 1
ATOM 631 N N . GLN A 1 84 ? 8.020 -0.861 -5.604 1.00 98.50 84 GLN A N 1
ATOM 632 C CA . GLN A 1 84 ? 8.533 -1.332 -4.308 1.00 98.50 84 GLN A CA 1
ATOM 633 C C . G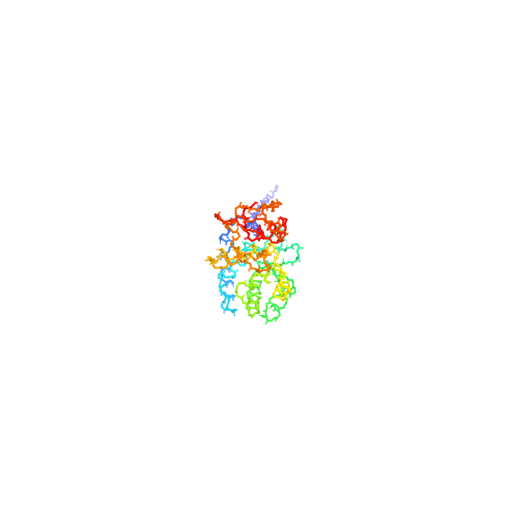LN A 1 84 ? 8.129 -2.781 -3.992 1.00 98.50 84 GLN A C 1
ATOM 635 O O . GLN A 1 84 ? 7.464 -3.077 -3.004 1.00 98.50 84 GLN A O 1
ATOM 640 N N . LEU A 1 85 ? 8.538 -3.714 -4.850 1.00 98.50 85 LEU A N 1
ATOM 641 C CA . LEU A 1 85 ? 8.276 -5.135 -4.631 1.00 98.50 85 LEU A CA 1
ATOM 642 C C . LEU A 1 85 ? 9.359 -5.769 -3.768 1.00 98.50 85 LEU A C 1
ATOM 644 O O . LEU A 1 85 ? 10.549 -5.556 -3.998 1.00 98.50 85 LEU A O 1
ATOM 648 N N . MET A 1 86 ? 8.951 -6.616 -2.824 1.00 98.06 86 MET A N 1
ATOM 649 C CA . MET A 1 86 ? 9.890 -7.468 -2.098 1.00 98.06 86 MET A CA 1
ATOM 650 C C . MET A 1 86 ? 10.596 -8.446 -3.055 1.00 98.06 86 MET A C 1
ATOM 652 O O . MET A 1 86 ? 9.971 -8.900 -4.019 1.00 98.06 86 MET A O 1
ATOM 656 N N . PRO A 1 87 ? 11.862 -8.833 -2.795 1.00 98.25 87 PRO A N 1
ATOM 657 C CA . PRO A 1 87 ? 12.633 -9.673 -3.714 1.00 98.25 87 PRO A CA 1
ATOM 658 C C . PRO A 1 87 ? 11.955 -10.993 -4.084 1.00 98.25 87 PRO A C 1
ATOM 660 O O . PRO A 1 87 ? 11.891 -11.332 -5.264 1.00 98.25 87 PRO A O 1
ATOM 663 N N . GLY A 1 88 ? 11.385 -11.698 -3.100 1.00 97.94 88 GLY A N 1
ATOM 664 C CA . GLY A 1 88 ? 10.637 -12.936 -3.345 1.00 97.94 88 GLY A CA 1
ATOM 665 C C . GLY A 1 88 ? 9.414 -12.709 -4.236 1.00 97.94 88 GLY A C 1
ATOM 666 O O . GLY A 1 88 ? 9.229 -13.415 -5.222 1.00 97.94 88 GLY A O 1
ATOM 667 N N . THR A 1 89 ? 8.639 -11.656 -3.962 1.00 98.06 89 THR A N 1
ATOM 668 C CA . THR A 1 89 ? 7.461 -11.293 -4.761 1.00 98.06 89 THR A CA 1
ATOM 669 C C . THR A 1 89 ? 7.829 -10.954 -6.203 1.00 98.06 89 THR A C 1
ATOM 671 O O . THR A 1 89 ? 7.166 -11.422 -7.128 1.00 98.06 89 THR A O 1
ATOM 674 N N . TYR A 1 90 ? 8.888 -10.165 -6.425 1.00 98.69 90 TYR A N 1
ATOM 675 C CA . TYR A 1 90 ? 9.345 -9.874 -7.784 1.00 98.69 90 TYR A CA 1
ATOM 676 C C . TYR A 1 90 ? 9.784 -11.152 -8.501 1.00 98.69 90 TYR A C 1
ATOM 678 O O . TYR A 1 90 ? 9.350 -11.382 -9.625 1.00 98.69 90 TYR A O 1
ATOM 686 N N . ALA A 1 91 ? 10.589 -12.000 -7.850 1.00 98.62 91 ALA A N 1
ATOM 687 C CA . ALA A 1 91 ? 11.085 -13.240 -8.440 1.00 98.62 91 ALA A CA 1
ATOM 688 C C . ALA A 1 91 ? 9.945 -14.182 -8.864 1.00 98.62 91 ALA A C 1
ATOM 690 O O . ALA A 1 91 ? 9.968 -14.713 -9.975 1.00 98.62 91 ALA A O 1
ATOM 691 N N . GLU A 1 92 ? 8.918 -14.338 -8.025 1.00 98.38 92 GLU A N 1
ATOM 692 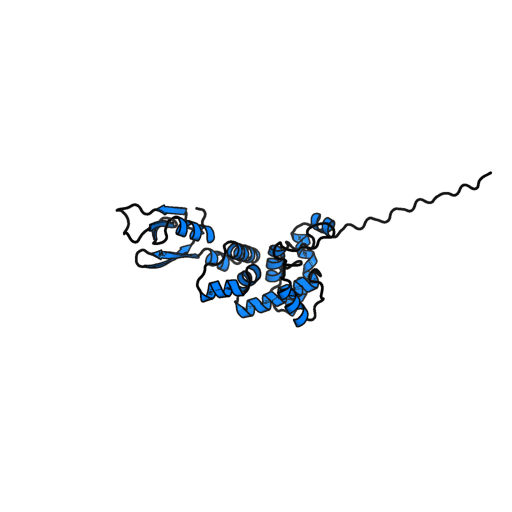C CA . GLU A 1 92 ? 7.728 -15.134 -8.345 1.00 98.38 92 GLU A CA 1
ATOM 693 C C . GLU A 1 92 ? 6.987 -14.584 -9.571 1.00 98.38 92 GLU A C 1
ATOM 695 O O . GLU A 1 92 ? 6.679 -15.331 -10.504 1.00 98.38 92 GLU A O 1
ATOM 700 N N . MET A 1 93 ? 6.731 -13.271 -9.608 1.00 98.56 93 MET A N 1
ATOM 701 C CA . MET A 1 93 ? 6.037 -12.645 -10.738 1.00 98.56 93 MET A CA 1
ATOM 702 C C . MET A 1 93 ? 6.889 -12.674 -12.014 1.00 98.56 93 MET A C 1
ATOM 704 O O . MET A 1 93 ? 6.363 -12.912 -13.103 1.00 98.56 93 MET A O 1
ATOM 708 N N . ALA A 1 94 ? 8.201 -12.469 -11.902 1.00 98.44 94 ALA A N 1
ATOM 709 C CA . ALA A 1 94 ? 9.116 -12.506 -13.032 1.00 98.44 94 ALA A CA 1
ATOM 710 C C . ALA A 1 94 ? 9.168 -13.901 -13.661 1.00 98.44 94 ALA A C 1
ATOM 712 O O . ALA A 1 94 ? 9.005 -14.024 -14.876 1.00 98.44 94 ALA A O 1
ATOM 713 N N . ALA A 1 95 ? 9.282 -14.947 -12.839 1.00 98.50 95 ALA A N 1
ATOM 714 C CA . ALA A 1 95 ? 9.245 -16.331 -13.298 1.00 98.50 95 ALA A CA 1
ATOM 715 C C . ALA A 1 95 ? 7.899 -16.681 -13.953 1.00 98.50 95 ALA A C 1
ATOM 717 O O . ALA A 1 95 ? 7.869 -17.259 -15.038 1.00 98.50 95 ALA A O 1
ATOM 718 N N . GLN A 1 96 ? 6.781 -16.292 -13.332 1.00 98.38 96 GLN A N 1
ATOM 719 C CA . GLN A 1 96 ? 5.446 -16.624 -13.833 1.00 98.38 96 GLN A CA 1
ATOM 720 C C . GLN A 1 96 ? 5.115 -15.937 -15.168 1.00 98.38 96 GLN A C 1
ATOM 722 O O . GLN A 1 96 ? 4.386 -16.502 -15.986 1.00 98.38 96 GLN A O 1
ATOM 727 N N . TYR A 1 97 ? 5.613 -14.718 -15.391 1.00 98.06 97 TYR A N 1
ATOM 728 C CA . TYR A 1 97 ? 5.219 -13.889 -16.536 1.00 98.06 97 TYR A CA 1
ATOM 729 C C . TYR A 1 97 ? 6.342 -13.599 -17.538 1.00 98.06 97 TYR A C 1
ATOM 731 O O . TYR A 1 97 ? 6.119 -12.797 -18.455 1.00 98.06 97 TYR A O 1
ATOM 739 N N . GLY A 1 98 ? 7.496 -14.257 -17.388 1.00 97.88 98 GLY A N 1
ATOM 740 C CA . GLY A 1 98 ? 8.644 -14.147 -18.289 1.00 97.88 98 GLY A CA 1
ATOM 741 C C . GLY A 1 98 ? 9.252 -12.745 -18.309 1.00 97.88 98 GLY A C 1
ATOM 742 O O . GLY A 1 98 ? 9.477 -12.197 -19.387 1.00 97.88 98 GLY A O 1
ATOM 743 N N . LEU A 1 99 ? 9.433 -12.138 -17.135 1.00 98.31 99 LEU A N 1
ATOM 744 C CA . LEU A 1 99 ? 10.063 -10.819 -16.991 1.00 98.31 99 LEU A CA 1
ATOM 745 C C . LEU A 1 99 ? 11.579 -10.963 -16.793 1.00 98.31 99 LEU A C 1
ATOM 747 O O . LEU A 1 99 ? 12.072 -12.055 -16.501 1.00 98.31 99 LEU A O 1
ATOM 751 N N . GLY A 1 100 ? 12.320 -9.868 -16.967 1.00 98.31 100 GLY A N 1
ATOM 752 C CA . GLY A 1 100 ? 13.758 -9.834 -16.727 1.00 98.31 100 GLY A CA 1
ATOM 753 C C . GLY A 1 100 ? 14.137 -10.141 -15.275 1.00 98.31 100 GLY A C 1
ATOM 754 O O . GLY A 1 100 ? 13.311 -10.122 -14.368 1.00 98.31 100 GLY A O 1
ATOM 755 N N . ALA A 1 101 ? 15.421 -10.425 -15.054 1.00 97.31 101 ALA A N 1
ATOM 756 C CA . ALA A 1 101 ? 15.949 -10.716 -13.720 1.00 97.31 101 ALA A CA 1
ATOM 757 C C . ALA A 1 101 ? 16.201 -9.456 -12.872 1.00 97.31 101 ALA A C 1
ATOM 759 O O . ALA A 1 101 ? 16.382 -9.569 -11.664 1.00 97.31 101 ALA A O 1
ATOM 760 N N . ASP A 1 102 ? 16.247 -8.274 -13.496 1.00 98.06 102 ASP A N 1
ATOM 761 C CA . ASP A 1 102 ? 16.535 -7.009 -12.821 1.00 98.06 102 ASP A CA 1
ATOM 762 C C . ASP A 1 102 ? 15.249 -6.357 -12.268 1.00 98.06 102 ASP A C 1
ATOM 764 O O . ASP A 1 102 ? 14.470 -5.789 -13.045 1.00 98.06 102 ASP A O 1
ATOM 768 N N . PRO A 1 103 ? 15.036 -6.349 -10.936 1.00 97.81 103 PRO A N 1
ATOM 769 C CA . PRO A 1 103 ? 13.871 -5.720 -10.321 1.00 97.81 103 PRO A CA 1
ATOM 770 C C . PRO A 1 103 ? 13.853 -4.194 -10.448 1.00 97.81 103 PRO A C 1
ATOM 772 O O . PRO A 1 103 ? 12.810 -3.587 -10.196 1.00 97.81 103 PRO A O 1
ATOM 775 N N . HIS A 1 104 ? 14.963 -3.562 -10.836 1.00 98.12 104 HIS A N 1
ATOM 776 C CA . HIS A 1 104 ? 15.044 -2.121 -11.066 1.00 98.12 104 HIS A CA 1
ATOM 777 C C . HIS A 1 104 ? 14.680 -1.721 -12.498 1.00 98.12 104 HIS A C 1
ATOM 779 O O . HIS A 1 104 ? 14.441 -0.534 -12.751 1.00 98.12 104 HIS A O 1
ATOM 785 N N . ASN A 1 105 ? 14.527 -2.684 -13.417 1.00 98.50 105 ASN A N 1
ATOM 786 C CA . ASN A 1 105 ? 13.938 -2.418 -14.721 1.00 98.50 105 ASN A CA 1
ATOM 787 C C . ASN A 1 105 ? 12.497 -1.923 -14.535 1.00 98.50 105 ASN A C 1
ATOM 789 O O . ASN A 1 105 ? 11.608 -2.665 -14.118 1.00 98.50 105 ASN A O 1
ATOM 793 N N . SER A 1 106 ? 12.253 -0.647 -14.838 1.00 98.25 106 SER A N 1
ATOM 794 C CA . SER A 1 106 ? 11.007 0.021 -14.449 1.00 98.25 106 SER A CA 1
ATOM 795 C C . SER A 1 106 ? 9.781 -0.572 -15.135 1.00 98.25 106 SER A C 1
ATOM 797 O O . SER A 1 106 ? 8.737 -0.709 -14.502 1.00 98.25 106 SER A O 1
ATOM 799 N N . ARG A 1 107 ? 9.903 -0.967 -16.409 1.00 98.56 107 ARG A N 1
ATOM 800 C CA . ARG A 1 107 ? 8.811 -1.627 -17.129 1.00 98.56 107 ARG A CA 1
ATOM 801 C C . ARG A 1 107 ? 8.480 -2.960 -16.466 1.00 98.56 107 ARG A C 1
ATOM 803 O O . ARG A 1 107 ? 7.323 -3.186 -16.122 1.00 98.56 107 ARG A O 1
ATOM 810 N N . ASP A 1 108 ? 9.474 -3.813 -16.254 1.00 98.81 108 ASP A N 1
ATOM 811 C CA . ASP A 1 108 ? 9.248 -5.145 -15.694 1.00 98.81 108 ASP A CA 1
ATOM 812 C C . ASP A 1 108 ? 8.760 -5.076 -14.241 1.00 98.81 108 ASP A C 1
ATOM 814 O O . ASP A 1 108 ? 7.856 -5.818 -13.868 1.00 98.81 108 ASP A O 1
ATOM 818 N N . ASN A 1 109 ? 9.253 -4.127 -13.443 1.00 98.88 109 ASN A N 1
ATOM 819 C CA . ASN A 1 109 ? 8.757 -3.876 -12.090 1.00 98.88 109 ASN A CA 1
ATOM 820 C C . ASN A 1 109 ? 7.285 -3.417 -12.085 1.00 98.88 109 ASN A C 1
ATOM 822 O O . ASN A 1 109 ? 6.504 -3.897 -11.265 1.00 98.88 109 ASN A O 1
ATOM 826 N N . ILE A 1 110 ? 6.864 -2.578 -13.045 1.00 98.88 110 ILE A N 1
ATOM 827 C CA . ILE A 1 110 ? 5.450 -2.193 -13.212 1.00 98.88 110 ILE A CA 1
ATOM 828 C C . ILE A 1 110 ? 4.584 -3.396 -13.601 1.00 98.88 110 ILE A C 1
ATOM 830 O O . ILE A 1 110 ? 3.489 -3.580 -13.061 1.00 98.88 110 ILE A O 1
ATOM 834 N N . LEU A 1 111 ? 5.059 -4.236 -14.525 1.00 98.88 111 LEU A N 1
ATOM 835 C CA . LEU A 1 111 ? 4.342 -5.451 -14.912 1.00 98.88 111 LEU A CA 1
ATOM 836 C C . LEU A 1 111 ? 4.226 -6.426 -13.732 1.00 98.88 111 LEU A C 1
ATOM 838 O O . LEU A 1 111 ? 3.135 -6.937 -13.480 1.00 98.88 111 LEU A O 1
ATOM 842 N N . ALA A 1 112 ? 5.312 -6.652 -12.993 1.00 98.88 112 ALA A N 1
ATOM 843 C CA . ALA A 1 112 ? 5.319 -7.494 -11.804 1.00 98.88 112 ALA A CA 1
ATOM 844 C C . ALA A 1 112 ? 4.371 -6.951 -10.723 1.00 98.88 112 ALA A C 1
ATOM 846 O O . ALA A 1 112 ? 3.583 -7.709 -10.161 1.00 98.88 112 ALA A O 1
ATOM 847 N N . GLY A 1 113 ? 4.369 -5.636 -10.478 1.00 98.75 113 GLY A N 1
ATOM 848 C CA . GLY A 1 113 ? 3.508 -5.018 -9.468 1.00 98.75 113 GLY A CA 1
ATOM 849 C C . GLY A 1 113 ? 2.028 -5.119 -9.826 1.00 98.75 113 GLY A C 1
ATOM 850 O O . GLY A 1 113 ? 1.197 -5.457 -8.984 1.00 98.75 113 GLY A O 1
ATOM 851 N N . ALA A 1 114 ? 1.681 -4.931 -11.100 1.00 98.88 114 ALA A N 1
ATOM 852 C CA . ALA A 1 114 ? 0.319 -5.145 -11.582 1.00 98.88 114 ALA A CA 1
ATOM 853 C C . ALA A 1 114 ? -0.112 -6.622 -11.524 1.00 98.88 114 ALA A C 1
ATOM 855 O O . ALA A 1 114 ? -1.267 -6.915 -11.204 1.00 98.88 114 ALA A O 1
ATOM 856 N N . ALA A 1 115 ? 0.799 -7.555 -11.808 1.00 98.81 115 ALA A N 1
ATOM 857 C CA . ALA A 1 115 ? 0.546 -8.983 -11.652 1.00 98.81 115 ALA A CA 1
ATOM 858 C C . ALA A 1 115 ? 0.282 -9.353 -10.185 1.00 98.81 115 ALA A C 1
ATOM 860 O O . ALA A 1 115 ? -0.681 -10.065 -9.887 1.00 98.81 115 ALA A O 1
ATOM 861 N N . TYR A 1 116 ? 1.072 -8.799 -9.267 1.00 98.75 116 TYR A N 1
ATOM 862 C CA . TYR A 1 116 ? 0.892 -9.004 -7.838 1.00 98.75 116 TYR A CA 1
ATOM 863 C C . TYR A 1 116 ? -0.429 -8.402 -7.338 1.00 98.75 116 TYR A C 1
ATOM 865 O O . TYR A 1 116 ? -1.195 -9.078 -6.651 1.00 98.75 116 TYR A O 1
ATOM 873 N N . LEU A 1 117 ? -0.793 -7.195 -7.792 1.00 98.50 117 LEU A N 1
ATOM 874 C CA . LEU A 1 117 ? -2.114 -6.605 -7.530 1.00 98.50 117 LEU A CA 1
ATOM 875 C C . LEU A 1 117 ? -3.260 -7.500 -8.013 1.00 98.50 117 LEU A C 1
ATOM 877 O O . LEU A 1 117 ? -4.269 -7.625 -7.321 1.00 98.50 117 LEU A O 1
ATOM 881 N N . LYS A 1 118 ? -3.128 -8.151 -9.175 1.00 98.38 118 LYS A N 1
ATOM 882 C CA . LYS A 1 118 ? -4.132 -9.107 -9.670 1.00 98.38 118 LYS A CA 1
ATOM 883 C C . LYS A 1 118 ? -4.280 -10.309 -8.743 1.00 98.38 118 LYS A C 1
ATOM 885 O O . LYS A 1 118 ? -5.411 -10.724 -8.465 1.00 98.38 118 LYS A O 1
ATOM 890 N N . TRP A 1 119 ? -3.167 -10.862 -8.272 1.00 98.06 119 TRP A N 1
ATOM 891 C CA . TRP A 1 119 ? -3.184 -11.971 -7.324 1.00 98.06 119 TRP A CA 1
ATOM 892 C C . TRP A 1 119 ? -3.859 -11.560 -6.005 1.00 98.06 119 TRP A C 1
ATOM 894 O O . TRP A 1 119 ? -4.826 -12.199 -5.587 1.00 98.06 119 TRP A O 1
ATOM 904 N N . 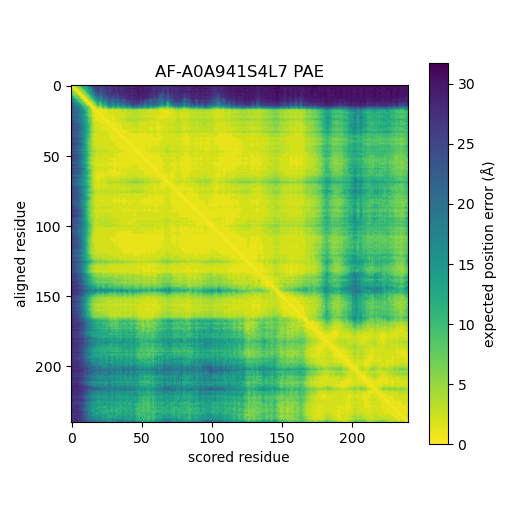LEU A 1 120 ? -3.464 -10.420 -5.429 1.00 97.50 120 LEU A N 1
ATOM 905 C CA . LEU A 1 120 ? -4.056 -9.881 -4.201 1.00 97.50 120 LEU A CA 1
ATOM 906 C C . LEU A 1 120 ? -5.542 -9.555 -4.352 1.00 97.50 120 LEU A C 1
ATOM 908 O O . LEU A 1 120 ? -6.335 -9.888 -3.476 1.00 97.50 120 LEU A O 1
ATOM 912 N N . LYS A 1 121 ? -5.948 -8.952 -5.474 1.00 96.69 121 LYS A N 1
ATOM 913 C CA . LYS A 1 121 ? -7.359 -8.679 -5.778 1.00 96.69 121 LYS A CA 1
ATOM 914 C C . LYS A 1 121 ? -8.182 -9.962 -5.777 1.00 96.69 121 LYS A C 1
ATOM 916 O O . LYS A 1 121 ? -9.310 -9.959 -5.297 1.00 96.69 121 LYS A O 1
ATOM 921 N N . SER A 1 122 ? -7.637 -11.035 -6.342 1.00 96.06 122 SER A N 1
ATOM 922 C CA . SER A 1 122 ? -8.330 -12.324 -6.415 1.00 96.06 122 SER A CA 1
ATOM 923 C C . SER A 1 122 ? -8.476 -12.963 -5.033 1.00 96.06 122 SER A C 1
ATOM 925 O O . SER A 1 122 ? -9.475 -13.626 -4.780 1.00 96.06 122 SER A O 1
ATOM 927 N N . LYS A 1 123 ? -7.506 -12.735 -4.140 1.00 94.88 123 LYS A N 1
ATOM 928 C CA . LYS A 1 123 ? -7.480 -13.308 -2.791 1.00 94.88 123 LYS A CA 1
ATOM 929 C C . LYS A 1 123 ? -8.287 -12.509 -1.761 1.00 94.88 123 LYS A C 1
ATOM 931 O O . LYS A 1 123 ? -9.004 -13.104 -0.967 1.00 94.88 123 LYS A O 1
ATOM 936 N N . TYR A 1 124 ? -8.184 -11.180 -1.780 1.00 92.06 124 TYR A N 1
ATOM 937 C CA . TYR A 1 124 ? -8.723 -10.299 -0.733 1.00 92.06 124 TYR A CA 1
ATOM 938 C C . TYR A 1 124 ? -9.818 -9.343 -1.218 1.00 92.06 124 TYR A C 1
ATOM 940 O O . TYR A 1 124 ? -10.537 -8.768 -0.406 1.00 92.06 124 TYR A O 1
ATOM 948 N N . GLY A 1 125 ? -9.960 -9.147 -2.530 1.00 91.19 125 GLY A N 1
ATOM 949 C CA . GLY A 1 125 ? -10.895 -8.169 -3.081 1.00 91.19 125 GLY A CA 1
ATOM 950 C C . GLY A 1 125 ? -10.505 -6.712 -2.804 1.00 91.19 125 GLY A C 1
ATOM 951 O O . GLY A 1 125 ? -9.430 -6.395 -2.294 1.00 91.19 125 GLY A O 1
ATOM 952 N N . TYR A 1 126 ? -11.391 -5.798 -3.194 1.00 87.12 126 TYR A N 1
ATOM 953 C CA . TYR A 1 126 ? -11.239 -4.363 -2.958 1.00 87.12 126 TYR A CA 1
ATOM 954 C C . TYR A 1 126 ? -11.983 -3.959 -1.672 1.00 87.12 126 TYR A C 1
ATOM 956 O O . TYR A 1 126 ? -13.108 -4.424 -1.489 1.00 87.12 126 TYR A O 1
ATOM 964 N N . PRO A 1 127 ? -11.420 -3.085 -0.813 1.00 89.19 127 PRO A N 1
ATOM 965 C CA . PRO A 1 127 ? -10.096 -2.452 -0.905 1.00 89.19 127 PRO A CA 1
ATOM 966 C C . PRO A 1 127 ? -8.964 -3.245 -0.220 1.00 89.19 127 PRO A C 1
ATOM 968 O O . PRO A 1 127 ? -7.809 -2.822 -0.282 1.00 89.19 127 PRO A O 1
ATOM 971 N N . ALA A 1 128 ? -9.264 -4.381 0.422 1.00 89.44 128 ALA A N 1
ATOM 972 C CA . ALA A 1 128 ? -8.329 -5.124 1.278 1.00 89.44 128 ALA A CA 1
ATOM 973 C C . ALA A 1 128 ? -7.031 -5.566 0.576 1.00 89.44 128 ALA A C 1
ATOM 975 O O . ALA A 1 128 ? -5.985 -5.663 1.214 1.00 89.44 128 ALA A O 1
ATOM 976 N N . MET A 1 129 ? -7.051 -5.751 -0.746 1.00 95.06 129 MET A N 1
ATOM 977 C CA . MET A 1 129 ? -5.843 -6.021 -1.530 1.00 95.06 129 MET A CA 1
ATOM 978 C C . MET A 1 129 ? -4.748 -4.951 -1.361 1.00 95.06 129 MET A C 1
ATOM 980 O O . MET A 1 129 ? -3.575 -5.294 -1.413 1.00 95.06 129 MET A O 1
ATOM 984 N N . PHE A 1 130 ? -5.093 -3.673 -1.148 1.00 95.62 130 PHE A N 1
ATOM 985 C CA . PHE A 1 130 ? -4.092 -2.616 -0.946 1.00 95.62 130 PHE A CA 1
ATOM 986 C C . PHE A 1 130 ? -3.444 -2.703 0.432 1.00 95.62 130 PHE A C 1
ATOM 988 O O . PHE A 1 130 ? -2.252 -2.449 0.562 1.00 95.62 130 PHE A O 1
ATOM 995 N N . ALA A 1 131 ? -4.210 -3.129 1.439 1.00 93.06 131 ALA A N 1
ATOM 996 C CA . ALA A 1 131 ? -3.670 -3.445 2.754 1.00 93.06 131 ALA A CA 1
ATOM 997 C C . ALA A 1 131 ? -2.628 -4.568 2.637 1.00 93.06 131 ALA A C 1
ATOM 999 O O . ALA A 1 131 ? -1.524 -4.451 3.152 1.00 93.06 131 ALA A O 1
ATOM 1000 N N . ALA A 1 132 ? -2.960 -5.617 1.877 1.00 94.56 132 ALA A N 1
ATOM 1001 C CA . ALA A 1 132 ? -2.080 -6.763 1.664 1.00 94.56 132 ALA A CA 1
ATOM 1002 C C . ALA A 1 132 ? -0.868 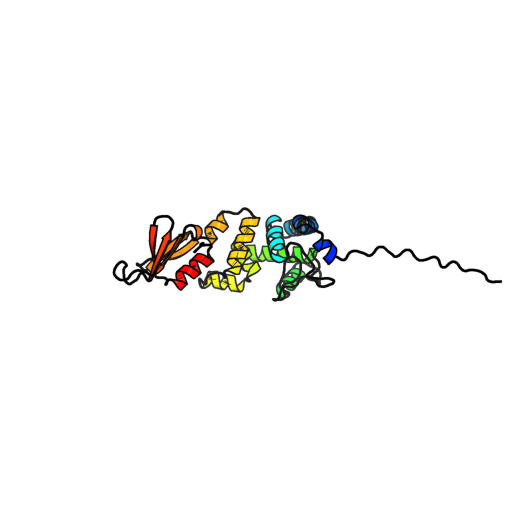-6.443 0.781 1.00 94.56 132 ALA A C 1
ATOM 1004 O O . ALA A 1 132 ? 0.165 -7.095 0.910 1.00 94.56 132 ALA A O 1
ATOM 1005 N N . TYR A 1 133 ? -0.977 -5.450 -0.105 1.00 96.88 133 TYR A N 1
ATOM 1006 C CA . TYR A 1 133 ? 0.160 -4.964 -0.884 1.00 96.88 133 TYR A CA 1
ATOM 1007 C C . TYR A 1 133 ? 1.190 -4.286 0.027 1.00 96.88 133 TYR A C 1
ATOM 1009 O O . TYR A 1 133 ? 2.376 -4.567 -0.091 1.00 96.88 133 TYR A O 1
ATOM 1017 N N . ASN A 1 134 ? 0.725 -3.439 0.951 1.00 95.44 134 ASN A N 1
ATOM 1018 C CA . ASN A 1 134 ? 1.577 -2.668 1.856 1.00 95.44 134 ASN A CA 1
ATOM 1019 C C . ASN A 1 134 ? 2.132 -3.494 3.028 1.00 95.44 134 ASN A C 1
ATOM 1021 O O . ASN A 1 134 ? 3.325 -3.436 3.300 1.00 95.44 134 ASN A O 1
ATOM 1025 N N . ASP A 1 135 ? 1.275 -4.246 3.717 1.00 91.06 135 ASP A N 1
ATOM 1026 C CA . ASP A 1 135 ? 1.617 -4.928 4.977 1.00 91.06 135 ASP A CA 1
ATOM 1027 C C . ASP A 1 135 ? 1.830 -6.440 4.799 1.00 91.06 135 ASP A C 1
ATOM 1029 O O . ASP A 1 135 ? 2.179 -7.165 5.726 1.00 91.06 135 ASP A O 1
ATOM 1033 N N . GLY A 1 136 ? 1.631 -6.941 3.583 1.00 91.31 136 GLY A N 1
ATOM 1034 C CA . GLY A 1 136 ? 1.808 -8.345 3.252 1.00 91.31 136 GLY A CA 1
ATOM 1035 C C . GLY A 1 136 ? 0.555 -9.212 3.497 1.00 91.31 136 GLY A C 1
ATOM 1036 O O . GLY A 1 136 ? -0.220 -8.978 4.426 1.00 91.31 136 GLY A O 1
ATOM 1037 N N . PRO A 1 137 ? 0.357 -10.275 2.693 1.00 89.44 137 PRO A N 1
ATOM 1038 C CA . PRO A 1 137 ? -0.773 -11.208 2.790 1.00 89.44 137 PRO A CA 1
ATOM 1039 C C . PRO A 1 137 ? -1.003 -11.810 4.184 1.00 89.44 137 PRO A C 1
ATOM 1041 O O . PRO A 1 137 ? -2.144 -11.890 4.634 1.00 89.44 137 PRO A O 1
ATOM 1044 N N . GLY A 1 138 ? 0.072 -12.212 4.873 1.00 85.81 138 GLY A N 1
ATOM 1045 C CA . GLY A 1 138 ? -0.015 -12.877 6.179 1.00 85.81 138 GLY A CA 1
ATOM 1046 C C . GLY A 1 138 ? -0.554 -11.968 7.287 1.00 85.81 138 GLY A C 1
ATOM 1047 O O . GLY A 1 138 ? -1.386 -12.396 8.083 1.00 85.81 138 GLY A O 1
ATOM 1048 N N . ASN A 1 139 ? -0.165 -10.689 7.293 1.00 85.00 139 ASN A N 1
ATOM 1049 C CA . ASN A 1 139 ? -0.672 -9.723 8.272 1.00 85.00 139 ASN A CA 1
ATOM 1050 C C . ASN A 1 139 ? -2.165 -9.437 8.054 1.00 85.00 139 ASN A C 1
ATOM 1052 O O . ASN A 1 139 ? -2.927 -9.283 9.012 1.00 85.00 139 ASN A O 1
ATOM 1056 N N . ILE A 1 140 ? -2.611 -9.430 6.795 1.00 86.44 140 ILE A N 1
ATOM 1057 C CA . ILE A 1 140 ? -4.031 -9.270 6.466 1.00 86.44 140 ILE A CA 1
ATOM 1058 C C . ILE A 1 140 ? -4.837 -10.516 6.818 1.00 86.44 140 ILE A C 1
ATOM 1060 O O . ILE A 1 140 ? -5.957 -10.393 7.305 1.00 86.44 140 ILE A O 1
ATOM 1064 N N . GLU A 1 141 ? -4.281 -11.711 6.643 1.00 85.62 141 GLU A N 1
ATOM 1065 C CA . GLU A 1 141 ? -4.908 -12.945 7.122 1.00 85.62 141 GLU A CA 1
ATOM 1066 C C . GLU A 1 141 ? -5.087 -12.928 8.643 1.00 85.62 141 GLU A C 1
ATOM 1068 O O . GLU A 1 141 ? -6.173 -13.231 9.134 1.00 85.62 141 GLU A O 1
ATOM 1073 N N . ASP A 1 142 ? -4.082 -12.483 9.397 1.00 81.25 142 ASP A N 1
ATOM 1074 C CA . ASP A 1 142 ? -4.206 -12.307 10.845 1.00 81.25 142 ASP A CA 1
ATOM 1075 C C . ASP A 1 142 ? -5.299 -11.290 11.218 1.00 81.25 142 ASP A C 1
ATOM 1077 O O . ASP A 1 142 ? -6.078 -11.534 12.143 1.00 81.25 142 ASP A O 1
ATOM 1081 N N . HIS A 1 143 ? -5.416 -10.179 10.485 1.00 80.31 143 HIS A N 1
ATOM 1082 C CA . HIS A 1 143 ? -6.514 -9.224 10.669 1.00 80.31 143 HIS A CA 1
ATOM 1083 C C . HIS A 1 143 ? -7.884 -9.875 10.420 1.00 80.31 143 HIS A C 1
ATOM 1085 O O . HIS A 1 143 ? -8.771 -9.794 11.273 1.00 80.31 143 HIS A O 1
ATOM 1091 N N . LEU A 1 144 ? -8.044 -10.552 9.280 1.00 78.88 144 LEU A N 1
ATOM 1092 C CA . LEU A 1 144 ? -9.315 -11.131 8.843 1.00 78.88 144 LEU A CA 1
ATOM 1093 C C . LEU A 1 144 ? -9.751 -12.330 9.698 1.00 78.88 144 LEU A C 1
ATOM 1095 O O . LEU A 1 144 ? -10.944 -12.505 9.932 1.00 78.88 144 LEU A O 1
ATOM 1099 N N . HIS A 1 145 ? -8.810 -13.148 10.175 1.00 78.38 145 HIS A N 1
ATOM 1100 C CA . HIS A 1 145 ? -9.115 -14.373 10.919 1.00 78.38 145 HIS A CA 1
ATOM 1101 C C . HIS A 1 145 ? -9.101 -14.193 12.436 1.00 78.38 145 HIS A C 1
ATOM 1103 O O . HIS A 1 145 ? -9.847 -14.876 13.135 1.00 78.38 145 HIS A O 1
ATOM 1109 N N . ARG A 1 146 ? -8.254 -13.301 12.963 1.00 73.81 146 ARG A N 1
ATOM 1110 C CA . ARG A 1 146 ? -8.062 -13.126 14.414 1.00 73.81 146 ARG A CA 1
ATOM 1111 C C . ARG A 1 146 ? -8.625 -11.806 14.937 1.00 73.81 146 ARG A C 1
ATOM 1113 O O . ARG A 1 146 ? -8.544 -11.549 16.134 1.00 73.81 146 ARG A O 1
ATOM 1120 N N . GLY A 1 147 ? -9.180 -10.963 14.063 1.00 67.56 147 GLY A N 1
ATOM 1121 C CA . GLY A 1 147 ? -9.770 -9.674 14.436 1.00 67.56 147 GLY A CA 1
ATOM 1122 C C . GLY A 1 147 ? -8.750 -8.648 14.936 1.00 67.56 147 GLY A C 1
ATOM 1123 O O . GLY A 1 147 ? -9.129 -7.653 15.553 1.00 67.56 147 GLY A O 1
ATOM 1124 N N . ARG A 1 148 ? -7.451 -8.875 14.697 1.00 73.38 148 ARG A N 1
ATOM 1125 C CA . ARG A 1 148 ? -6.384 -7.939 15.070 1.00 73.38 148 ARG A CA 1
ATOM 1126 C C . ARG A 1 148 ? -6.557 -6.645 14.274 1.00 73.38 148 ARG A C 1
ATOM 1128 O O . ARG A 1 148 ? -6.610 -6.739 13.057 1.00 73.38 148 ARG A O 1
ATOM 1135 N N . PRO A 1 149 ? -6.599 -5.446 14.875 1.00 73.38 149 PRO A N 1
ATOM 1136 C CA . PRO A 1 149 ? -6.696 -4.203 14.110 1.00 73.38 149 PRO A CA 1
ATOM 1137 C C . PRO A 1 149 ? -5.544 -4.047 13.107 1.00 73.38 149 PRO A C 1
ATOM 1139 O O . PRO A 1 149 ? -4.401 -4.379 13.430 1.00 73.38 149 PRO A O 1
ATOM 1142 N N . LEU A 1 150 ? -5.829 -3.499 11.920 1.00 79.88 150 LEU A N 1
ATOM 1143 C CA . LEU A 1 150 ? -4.778 -3.149 10.958 1.00 79.88 150 LEU A CA 1
ATOM 1144 C C . LEU A 1 150 ? -3.780 -2.155 11.582 1.00 79.88 150 LEU A C 1
ATOM 1146 O O . LEU A 1 150 ? -4.188 -1.309 12.389 1.00 79.88 150 LEU A O 1
ATOM 1150 N N . PRO A 1 151 ? -2.491 -2.191 11.218 1.00 84.00 151 PRO A N 1
ATOM 1151 C CA . PRO A 1 151 ? -1.552 -1.151 11.619 1.00 84.00 151 PRO A CA 1
ATOM 1152 C C . PRO A 1 151 ? -1.992 0.241 11.140 1.00 84.00 151 PRO A C 1
ATOM 1154 O O . PRO A 1 151 ? -2.679 0.393 10.126 1.00 84.00 151 PRO A O 1
ATOM 1157 N N . ALA A 1 152 ? -1.594 1.282 11.876 1.00 82.00 152 ALA A N 1
ATOM 1158 C CA . ALA A 1 152 ? -1.928 2.663 11.517 1.00 82.00 152 ALA A CA 1
ATOM 1159 C C . ALA A 1 152 ? -1.337 3.083 10.171 1.00 82.00 152 ALA A C 1
ATOM 1161 O O . ALA A 1 152 ? -2.015 3.755 9.396 1.00 82.00 152 ALA A O 1
ATOM 1162 N N . GLU A 1 153 ? -0.122 2.627 9.876 1.00 86.19 153 GLU A N 1
ATOM 1163 C CA . GLU A 1 153 ? 0.529 2.822 8.585 1.00 86.19 153 GLU A CA 1
ATOM 1164 C C . GLU A 1 153 ? -0.303 2.233 7.440 1.00 86.19 153 GLU A C 1
ATOM 1166 O O . GLU A 1 153 ? -0.633 2.945 6.495 1.00 86.19 153 GLU A O 1
ATOM 1171 N N . THR A 1 154 ? -0.760 0.986 7.577 1.00 90.38 154 THR A N 1
ATOM 1172 C CA . THR A 1 154 ? -1.583 0.303 6.570 1.00 90.38 154 THR A CA 1
ATOM 1173 C C . THR A 1 154 ? -2.923 0.996 6.351 1.00 90.38 154 THR A C 1
ATOM 1175 O O 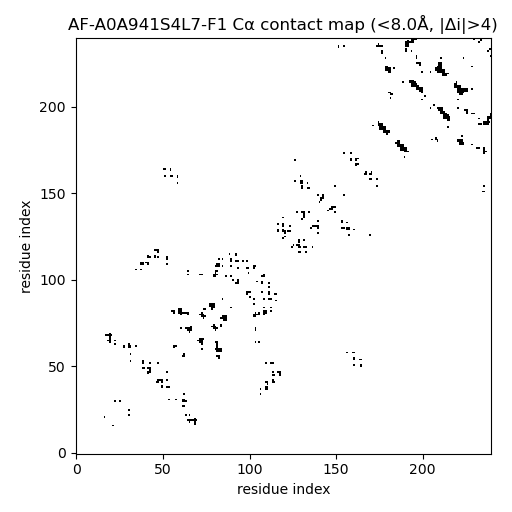. THR A 1 154 ? -3.346 1.182 5.211 1.00 90.38 154 THR A O 1
ATOM 1178 N N . ARG A 1 155 ? -3.598 1.449 7.416 1.00 87.31 155 ARG A N 1
ATOM 1179 C CA . ARG A 1 155 ? -4.824 2.255 7.257 1.00 87.31 155 ARG A CA 1
ATOM 1180 C C . ARG A 1 155 ? -4.545 3.575 6.540 1.00 87.31 155 ARG A C 1
ATOM 1182 O O . ARG A 1 155 ? -5.320 3.958 5.665 1.00 87.31 155 ARG A O 1
ATOM 1189 N N . GLY A 1 156 ? -3.437 4.240 6.871 1.00 88.00 156 GLY A N 1
ATOM 1190 C CA . GLY A 1 156 ? -2.979 5.448 6.184 1.00 88.00 156 GLY A CA 1
ATOM 1191 C C . GLY A 1 156 ? -2.722 5.203 4.697 1.00 88.00 156 GLY A C 1
ATOM 1192 O O . GLY A 1 156 ? -3.183 5.975 3.856 1.00 88.00 156 GLY A O 1
ATOM 1193 N N . TYR A 1 157 ? -2.077 4.086 4.361 1.00 91.81 157 TYR A N 1
ATOM 1194 C CA . TYR A 1 157 ? -1.841 3.659 2.985 1.00 91.81 157 TYR A CA 1
ATOM 1195 C C . TYR A 1 157 ? -3.157 3.506 2.213 1.00 91.81 157 TYR A C 1
ATOM 1197 O O . TYR A 1 157 ? -3.338 4.123 1.162 1.00 91.81 157 TYR A O 1
ATOM 1205 N N . ILE A 1 158 ? -4.122 2.752 2.754 1.00 92.19 158 ILE A N 1
ATOM 1206 C CA . ILE A 1 158 ? -5.426 2.553 2.101 1.00 92.19 158 ILE A CA 1
ATOM 1207 C C . ILE A 1 158 ? -6.156 3.893 1.946 1.00 92.19 158 ILE A C 1
ATOM 1209 O O . ILE A 1 158 ? -6.730 4.148 0.889 1.00 92.19 158 ILE A O 1
ATOM 1213 N N . ALA A 1 159 ? -6.099 4.779 2.946 1.00 88.31 159 ALA A N 1
ATOM 1214 C CA . ALA A 1 159 ? -6.705 6.107 2.866 1.00 88.31 159 ALA A CA 1
ATOM 1215 C C . ALA A 1 159 ? -6.074 6.976 1.760 1.00 88.31 159 ALA A C 1
ATOM 1217 O O . ALA A 1 159 ? -6.792 7.656 1.021 1.00 88.31 159 ALA A O 1
ATOM 1218 N N . HIS A 1 160 ? -4.748 6.936 1.590 1.00 90.38 160 HIS A N 1
ATOM 1219 C CA . HIS A 1 160 ? -4.056 7.638 0.504 1.00 90.38 160 HIS A CA 1
ATOM 1220 C C . HIS A 1 160 ? -4.422 7.092 -0.878 1.00 90.38 160 HIS A C 1
ATOM 1222 O O . HIS A 1 160 ? -4.648 7.876 -1.810 1.00 90.38 160 HIS A O 1
ATOM 1228 N N . ILE A 1 161 ? -4.538 5.769 -1.009 1.00 93.75 161 ILE A N 1
ATOM 1229 C CA . ILE A 1 161 ? -5.005 5.136 -2.243 1.00 93.75 161 ILE A CA 1
ATOM 1230 C C . ILE A 1 161 ? -6.461 5.522 -2.519 1.00 93.75 161 ILE A C 1
ATOM 1232 O O . ILE A 1 161 ? -6.749 6.008 -3.608 1.00 93.75 161 ILE A O 1
ATOM 1236 N N . ALA A 1 162 ? -7.362 5.402 -1.542 1.00 90.12 162 ALA A N 1
ATOM 1237 C CA . ALA A 1 162 ? -8.770 5.776 -1.679 1.00 90.12 162 ALA A CA 1
ATOM 1238 C C . ALA A 1 162 ? -8.927 7.236 -2.125 1.00 90.12 162 ALA A C 1
ATOM 1240 O O . ALA A 1 162 ? -9.626 7.514 -3.096 1.00 90.12 162 ALA A O 1
ATOM 1241 N N . LYS A 1 163 ? -8.180 8.160 -1.507 1.00 89.19 163 LYS A N 1
ATOM 1242 C CA . LYS A 1 163 ? -8.131 9.568 -1.923 1.00 89.19 163 LYS A CA 1
ATOM 1243 C C . LYS A 1 163 ? -7.641 9.731 -3.363 1.00 89.19 163 LYS A C 1
ATOM 1245 O O . LYS A 1 163 ? -8.203 10.523 -4.111 1.00 89.19 163 LYS A O 1
ATOM 1250 N N . SER A 1 164 ? -6.604 8.994 -3.759 1.00 90.44 164 SER A N 1
ATOM 1251 C CA . SER A 1 164 ? -6.070 9.033 -5.129 1.00 90.44 164 SER A CA 1
ATOM 1252 C C . SER A 1 164 ? -7.052 8.486 -6.169 1.00 90.44 164 SER A C 1
ATOM 1254 O O . SER A 1 164 ? -6.945 8.826 -7.345 1.00 90.44 164 SER A O 1
ATOM 1256 N N . LEU A 1 165 ? -7.996 7.645 -5.742 1.00 91.75 165 LEU A N 1
ATOM 1257 C CA . LEU A 1 165 ? -9.054 7.070 -6.569 1.00 91.75 165 LEU A CA 1
ATOM 1258 C C . LEU A 1 165 ? -10.385 7.838 -6.481 1.00 91.75 165 LEU A C 1
ATOM 1260 O O . LEU A 1 165 ? -11.335 7.428 -7.140 1.00 91.75 165 LEU A O 1
ATOM 1264 N N . ASP A 1 166 ? -10.450 8.916 -5.688 1.00 89.44 166 ASP A N 1
ATOM 1265 C CA . ASP A 1 166 ? -11.687 9.626 -5.311 1.00 89.44 166 ASP A CA 1
ATOM 1266 C C . ASP A 1 166 ? -12.780 8.693 -4.736 1.00 89.44 166 ASP A C 1
ATOM 1268 O O . ASP A 1 166 ? -13.980 8.913 -4.904 1.00 89.44 166 ASP A O 1
ATOM 1272 N N . ASP A 1 167 ? -12.372 7.628 -4.033 1.00 85.44 167 ASP A N 1
ATOM 1273 C CA . ASP A 1 167 ? -13.296 6.684 -3.402 1.00 85.44 167 ASP A CA 1
ATOM 1274 C C . ASP A 1 167 ? -13.643 7.116 -1.971 1.00 85.44 167 ASP A C 1
ATOM 1276 O O . ASP A 1 167 ? -12.920 6.866 -0.999 1.00 85.44 167 ASP A O 1
ATOM 1280 N N . LYS A 1 168 ? -14.799 7.768 -1.839 1.00 83.56 168 LYS A N 1
ATOM 1281 C CA . LYS A 1 168 ? -15.329 8.243 -0.554 1.00 83.56 168 LYS A CA 1
ATOM 1282 C C . LYS A 1 168 ? -15.896 7.119 0.315 1.00 83.56 168 LYS A C 1
ATOM 1284 O O . LYS A 1 168 ? -16.042 7.318 1.518 1.00 83.56 168 LYS A O 1
ATOM 1289 N N . THR A 1 169 ? -16.213 5.959 -0.263 1.00 84.38 169 THR A N 1
ATOM 1290 C CA . THR A 1 169 ? -16.809 4.832 0.470 1.00 84.38 169 THR A CA 1
ATOM 1291 C C . THR A 1 169 ? -15.767 4.154 1.350 1.00 84.38 169 THR A C 1
ATOM 1293 O O . THR A 1 169 ? -15.976 4.020 2.553 1.00 84.38 169 THR A O 1
ATOM 1296 N N . VAL A 1 170 ? -14.585 3.874 0.793 1.00 82.88 170 VAL A N 1
ATOM 1297 C CA . VAL A 1 170 ? -13.452 3.317 1.545 1.00 82.88 170 VAL A CA 1
ATOM 1298 C C . VAL A 1 170 ? -12.992 4.275 2.637 1.00 82.88 170 VAL A C 1
ATOM 1300 O O . VAL A 1 170 ? -12.729 3.849 3.758 1.00 82.88 170 VAL A O 1
ATOM 1303 N N . ALA A 1 171 ? -12.932 5.575 2.341 1.00 77.12 171 ALA A N 1
ATOM 1304 C CA . ALA A 1 171 ? -12.574 6.577 3.341 1.00 77.12 171 ALA A CA 1
ATOM 1305 C C . ALA A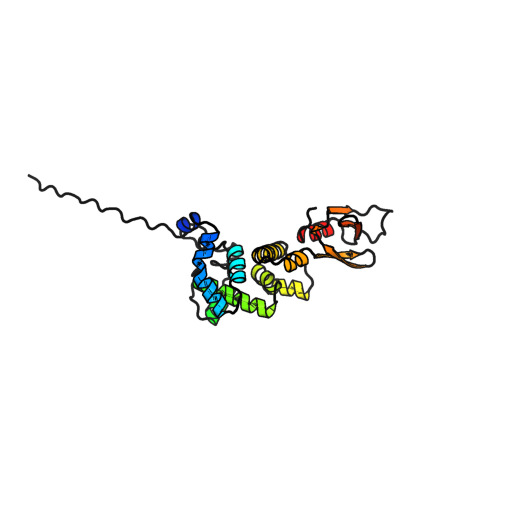 1 171 ? -13.570 6.609 4.516 1.00 77.12 171 ALA A C 1
ATOM 1307 O O . ALA A 1 171 ? -13.152 6.712 5.668 1.00 77.12 171 ALA A O 1
ATOM 1308 N N . ALA A 1 172 ? -14.872 6.492 4.237 1.00 80.12 172 ALA A N 1
ATOM 1309 C CA . ALA A 1 172 ? -15.901 6.433 5.270 1.00 80.12 172 ALA A CA 1
ATOM 1310 C C . ALA A 1 172 ? -15.827 5.134 6.088 1.00 80.12 172 ALA A C 1
ATOM 1312 O O . ALA A 1 172 ? -15.990 5.169 7.305 1.00 80.12 172 ALA A O 1
ATOM 1313 N N . ASP A 1 173 ? -15.549 3.997 5.450 1.00 83.25 173 ASP A N 1
ATOM 1314 C CA . ASP A 1 173 ? -15.422 2.715 6.145 1.00 83.25 173 ASP A CA 1
ATOM 1315 C C . ASP A 1 173 ? -14.175 2.649 7.034 1.00 83.25 173 ASP A C 1
ATOM 1317 O O . ASP A 1 173 ? -14.256 2.142 8.149 1.00 83.25 173 ASP A O 1
ATOM 1321 N N . LEU A 1 174 ? -13.048 3.231 6.612 1.00 81.75 174 LEU A N 1
ATOM 1322 C CA . LEU A 1 174 ? -11.839 3.333 7.443 1.00 81.75 174 LEU A CA 1
ATOM 1323 C C . LEU A 1 174 ? -12.012 4.240 8.668 1.00 81.75 174 LEU A C 1
ATOM 1325 O O . LEU A 1 174 ? -11.255 4.108 9.628 1.00 81.75 174 LEU A O 1
ATOM 1329 N N . ALA A 1 175 ? -12.984 5.155 8.641 1.00 83.12 175 ALA A N 1
ATOM 1330 C CA . ALA A 1 175 ? -13.300 6.026 9.770 1.00 83.12 175 ALA A CA 1
ATOM 1331 C C . ALA A 1 175 ? -14.193 5.342 10.817 1.00 83.12 175 ALA A C 1
ATOM 1333 O O . ALA A 1 175 ? -14.356 5.854 11.926 1.00 83.12 175 ALA A O 1
ATOM 1334 N N . LYS A 1 176 ? -14.796 4.193 10.486 1.00 88.19 176 LYS A N 1
ATOM 1335 C CA . LYS A 1 176 ? -15.685 3.468 11.395 1.00 88.19 176 LYS A CA 1
ATOM 1336 C C . LYS A 1 176 ? -14.887 2.759 12.483 1.00 88.19 176 LYS A C 1
ATOM 1338 O O . LYS A 1 176 ? -13.984 1.977 12.205 1.00 88.19 176 LYS A O 1
ATOM 1343 N N . VAL A 1 177 ? -15.288 2.976 13.731 1.00 88.12 177 VAL A N 1
ATOM 1344 C CA . VAL A 1 177 ? -14.676 2.383 14.925 1.00 88.12 177 VAL A CA 1
ATOM 1345 C C . VAL A 1 177 ? -15.726 1.630 15.714 1.00 88.12 177 VAL A C 1
ATOM 1347 O O . VAL A 1 177 ? -16.747 2.208 16.081 1.00 88.12 177 VAL A O 1
ATOM 1350 N N . ALA A 1 178 ? -15.471 0.354 16.000 1.00 90.94 178 ALA A N 1
ATOM 1351 C CA . ALA A 1 178 ? -16.297 -0.432 16.908 1.00 90.94 178 ALA A CA 1
ATOM 1352 C C . ALA A 1 178 ? -15.829 -0.238 18.359 1.00 90.94 178 ALA A C 1
ATOM 1354 O O . ALA A 1 178 ? -14.723 -0.639 18.713 1.00 90.94 178 ALA A O 1
ATOM 1355 N N . LEU A 1 179 ? -16.689 0.340 19.194 1.00 92.06 179 LEU A N 1
ATOM 1356 C CA . LEU A 1 179 ? -16.487 0.523 20.634 1.00 92.06 179 LEU A CA 1
ATOM 1357 C C . LEU A 1 179 ? -17.460 -0.351 21.420 1.00 92.06 179 LEU A C 1
ATOM 1359 O O . LEU A 1 179 ? -18.505 -0.749 20.904 1.00 92.06 179 LEU A O 1
ATOM 1363 N N . THR A 1 180 ? -17.137 -0.653 22.671 1.00 94.75 180 THR A N 1
ATOM 1364 C CA . THR A 1 180 ? -17.958 -1.518 23.518 1.00 94.75 180 THR A CA 1
ATOM 1365 C C . THR A 1 180 ? -18.862 -0.677 24.404 1.00 94.75 180 THR A C 1
ATOM 1367 O O . THR A 1 180 ? -18.397 0.098 25.239 1.00 94.75 180 THR A O 1
ATOM 1370 N N . GLN A 1 181 ? -20.169 -0.850 24.248 1.00 92.75 181 GLN A N 1
ATOM 1371 C CA . GLN A 1 181 ? -21.184 -0.222 25.081 1.00 92.75 181 GLN A CA 1
ATOM 1372 C C . GLN A 1 181 ? -21.181 -0.810 26.501 1.00 92.75 181 GLN A C 1
ATOM 1374 O O . GLN A 1 181 ? -20.647 -1.901 26.720 1.00 92.75 181 GLN A O 1
ATOM 1379 N N . PRO A 1 182 ? -21.791 -0.131 27.489 1.00 92.81 182 PRO A N 1
ATOM 1380 C CA . PRO A 1 182 ? -21.761 -0.572 28.886 1.00 92.81 182 PRO A CA 1
ATOM 1381 C C . PRO A 1 182 ? -22.412 -1.945 29.115 1.00 92.81 182 PRO A C 1
ATOM 1383 O O . PRO A 1 182 ? -22.025 -2.643 30.053 1.00 92.81 182 PRO A O 1
ATOM 1386 N N . ASP A 1 183 ? -23.358 -2.330 28.252 1.00 92.88 183 ASP A N 1
ATOM 1387 C CA . ASP A 1 183 ? -24.033 -3.637 28.222 1.00 92.88 183 ASP A CA 1
ATOM 1388 C C . ASP A 1 183 ? -23.213 -4.745 27.526 1.00 92.88 183 ASP A C 1
ATOM 1390 O O . ASP A 1 183 ? -23.624 -5.902 27.496 1.00 92.88 183 ASP A O 1
ATOM 1394 N N . GLY A 1 184 ? -22.029 -4.415 27.000 1.00 91.50 184 GLY A N 1
ATOM 1395 C CA . GLY A 1 184 ? -21.136 -5.339 26.305 1.00 91.50 184 GLY A CA 1
ATOM 1396 C C . GLY A 1 184 ? -21.357 -5.439 24.796 1.00 91.50 184 GLY A C 1
ATOM 1397 O O . GLY A 1 184 ? -20.536 -6.058 24.121 1.00 91.50 184 GLY A O 1
ATOM 1398 N N . THR A 1 185 ? -22.403 -4.822 24.248 1.00 92.94 185 THR A N 1
ATOM 1399 C CA . THR A 1 185 ? -22.629 -4.798 22.798 1.00 92.94 185 THR A CA 1
ATOM 1400 C C . THR A 1 185 ? -21.617 -3.889 22.094 1.00 92.94 185 THR A C 1
ATOM 1402 O O . THR A 1 185 ? -21.037 -2.982 22.695 1.00 92.94 185 THR A O 1
ATOM 1405 N N . LYS A 1 186 ? -21.349 -4.142 20.808 1.00 91.62 186 LYS A N 1
ATOM 1406 C CA . LYS A 1 186 ? -20.481 -3.281 19.994 1.00 91.62 186 LYS A CA 1
ATOM 1407 C C . LYS A 1 186 ? -21.318 -2.214 19.296 1.00 91.62 186 LYS A C 1
ATOM 1409 O O . LYS A 1 186 ? -22.303 -2.535 18.639 1.00 91.62 186 LYS A O 1
ATOM 1414 N N . VAL A 1 187 ? -20.884 -0.960 19.384 1.00 91.00 187 VAL A N 1
ATOM 1415 C CA . VAL A 1 187 ? -21.430 0.159 18.613 1.00 91.00 187 VAL A CA 1
ATOM 1416 C C . VAL A 1 187 ? -20.371 0.685 17.660 1.00 91.00 187 VAL A C 1
ATOM 1418 O O . VAL A 1 187 ? -19.230 0.917 18.052 1.00 91.00 187 VAL A O 1
ATOM 1421 N N . THR A 1 188 ? -20.753 0.892 16.406 1.00 91.94 188 THR A N 1
ATOM 1422 C CA . THR A 1 188 ? -19.883 1.528 15.419 1.00 91.94 188 THR A CA 1
ATOM 1423 C C . THR A 1 188 ? -20.137 3.028 15.392 1.00 91.94 188 THR A C 1
ATOM 1425 O O . THR A 1 188 ? -21.283 3.459 15.262 1.00 91.94 188 THR A O 1
ATOM 1428 N N . ILE A 1 189 ? -19.075 3.823 15.493 1.00 92.19 189 ILE A N 1
ATOM 1429 C CA . ILE A 1 189 ? -19.130 5.280 15.349 1.00 92.19 189 ILE A CA 1
ATOM 1430 C C . ILE A 1 189 ? -18.141 5.762 14.290 1.00 92.19 189 ILE A C 1
ATOM 1432 O O . ILE A 1 189 ? -17.175 5.070 13.981 1.00 92.19 189 ILE A O 1
ATOM 1436 N N . ASP A 1 190 ? -18.381 6.952 13.749 1.00 91.19 190 ASP A N 1
ATOM 1437 C CA . ASP A 1 190 ? -17.438 7.640 12.868 1.00 91.19 190 ASP A CA 1
ATOM 1438 C C . ASP A 1 190 ? -16.414 8.412 13.714 1.00 91.19 190 ASP A C 1
ATOM 1440 O O . ASP A 1 190 ? -16.770 9.344 14.442 1.00 91.19 190 ASP A O 1
ATOM 1444 N N . ALA A 1 191 ? -15.141 8.025 13.615 1.00 90.69 191 ALA A N 1
ATOM 1445 C CA . ALA A 1 191 ? -14.024 8.657 14.307 1.00 90.69 191 ALA A CA 1
ATOM 1446 C C . ALA A 1 191 ? -13.889 10.151 13.985 1.00 90.69 191 ALA A C 1
ATOM 1448 O O . ALA A 1 191 ? -13.522 10.934 14.860 1.00 90.69 191 ALA A O 1
ATOM 1449 N N . HIS A 1 192 ? -14.226 10.581 12.765 1.00 89.88 192 HIS A N 1
ATOM 1450 C CA . HIS A 1 192 ? -14.144 11.990 12.375 1.00 89.88 192 HIS A CA 1
ATOM 1451 C C . HIS A 1 192 ? -15.178 12.869 13.084 1.00 89.88 192 HIS A C 1
ATOM 1453 O O . HIS A 1 192 ? -15.010 14.086 13.147 1.00 89.88 192 HIS A O 1
ATOM 1459 N N . GLN A 1 193 ? -16.244 12.268 13.615 1.00 92.75 193 GLN A N 1
ATOM 1460 C CA . GLN A 1 193 ? -17.265 12.974 14.387 1.00 92.75 193 GLN A CA 1
ATOM 1461 C C . GLN A 1 193 ? -16.936 13.052 15.879 1.00 92.75 193 GLN A C 1
ATOM 1463 O O . GLN A 1 193 ? -17.690 13.674 16.635 1.00 92.75 193 GLN A O 1
ATOM 1468 N N . VAL A 1 194 ? -15.841 12.421 16.314 1.00 94.81 194 VAL A N 1
ATOM 1469 C CA . VAL A 1 194 ? -15.425 12.445 17.712 1.00 94.81 194 VAL A CA 1
ATOM 1470 C C . VAL A 1 194 ? -14.645 13.716 18.002 1.00 94.81 194 VAL A C 1
ATOM 1472 O O . VAL A 1 194 ? -13.621 13.984 17.376 1.00 94.81 194 VAL A O 1
ATOM 1475 N N . SER A 1 195 ? -15.138 14.492 18.965 1.00 95.12 195 SER A N 1
ATOM 1476 C CA . SER A 1 195 ? -14.548 15.771 19.371 1.00 95.12 195 SER A CA 1
ATOM 1477 C C . SER A 1 195 ? -13.820 15.711 20.712 1.00 95.12 195 SER A C 1
ATOM 1479 O O . SER A 1 195 ? -12.989 16.573 20.981 1.00 95.12 195 SER A O 1
ATOM 1481 N N . ALA A 1 196 ? -14.116 14.717 21.554 1.00 95.06 196 ALA A N 1
ATOM 1482 C CA . ALA A 1 196 ? -13.449 14.529 22.837 1.00 95.06 196 ALA A CA 1
ATOM 1483 C C . ALA A 1 196 ? -13.548 13.079 23.331 1.00 95.06 196 ALA A C 1
ATOM 1485 O O . ALA A 1 196 ? -14.520 12.371 23.051 1.00 95.06 196 ALA A O 1
ATOM 1486 N N . VAL A 1 197 ? -12.554 12.675 24.124 1.00 96.31 197 VAL A N 1
ATOM 1487 C CA . VAL A 1 197 ? -12.582 11.473 24.966 1.00 96.31 197 VAL A CA 1
ATOM 1488 C C . VAL A 1 197 ? -12.092 11.868 26.347 1.00 96.31 197 VAL A C 1
ATOM 1490 O O . VAL A 1 197 ? -11.066 12.534 26.474 1.00 96.31 197 VAL A O 1
ATOM 1493 N N . HIS A 1 198 ? -12.817 11.475 27.385 1.00 95.44 198 HIS A N 1
ATOM 1494 C CA . HIS A 1 198 ? -12.447 11.772 28.764 1.00 95.44 198 HIS A CA 1
ATOM 1495 C C . HIS A 1 198 ? -12.783 10.585 29.679 1.00 95.44 198 HIS A C 1
ATOM 1497 O O . HIS A 1 198 ? -13.619 9.749 29.319 1.00 95.44 198 HIS A O 1
ATOM 1503 N N . PRO A 1 199 ? -12.142 10.465 30.856 1.00 95.94 199 PRO A N 1
ATOM 1504 C CA . PRO A 1 199 ? -12.455 9.385 31.784 1.00 95.94 199 PRO A CA 1
ATOM 1505 C C . PRO A 1 199 ? -13.901 9.500 32.283 1.00 95.94 199 PRO A C 1
ATOM 1507 O O . PRO A 1 199 ? -14.467 10.598 32.369 1.00 95.94 199 PRO A O 1
ATOM 1510 N N . ALA A 1 200 ? -14.506 8.358 32.606 1.00 93.69 200 ALA A N 1
ATOM 1511 C CA . ALA A 1 200 ? -15.817 8.330 33.236 1.00 93.69 200 ALA A CA 1
ATOM 1512 C C . ALA A 1 200 ? -15.732 8.906 34.656 1.00 93.69 200 ALA A C 1
ATOM 1514 O O . ALA A 1 200 ? -14.844 8.557 35.433 1.00 93.69 200 ALA A O 1
ATOM 1515 N N . ILE A 1 201 ? -16.666 9.792 34.999 1.00 90.88 201 ILE A N 1
ATOM 1516 C CA . ILE A 1 201 ? -16.729 10.387 36.335 1.00 90.88 201 ILE A CA 1
ATOM 1517 C C . ILE A 1 201 ? -17.379 9.372 37.293 1.00 90.88 201 ILE A C 1
ATOM 1519 O O . ILE A 1 201 ? -18.513 8.946 37.028 1.00 90.88 201 ILE A O 1
ATOM 1523 N N . PRO A 1 202 ? -16.712 8.991 38.402 1.00 87.06 202 PRO A N 1
ATOM 1524 C CA . PRO A 1 202 ? -17.289 8.090 39.396 1.00 87.06 202 PRO A CA 1
ATOM 1525 C C . PRO A 1 202 ? -18.627 8.611 39.934 1.00 87.06 202 PRO A C 1
ATOM 1527 O O . PRO A 1 202 ? -18.771 9.797 40.218 1.00 87.06 202 PRO A O 1
ATOM 1530 N N . GLY A 1 203 ? -19.617 7.726 40.063 1.00 86.19 203 GLY A N 1
ATOM 1531 C CA . GLY A 1 203 ? -20.953 8.067 40.571 1.00 86.19 203 GLY A CA 1
ATOM 1532 C C . GLY A 1 203 ? -21.911 8.690 39.547 1.00 86.19 203 GLY A C 1
ATOM 1533 O O . GLY A 1 203 ? -23.105 8.750 39.823 1.00 86.19 203 GLY A O 1
ATOM 1534 N N . ILE A 1 204 ? -21.432 9.097 38.363 1.00 89.69 204 ILE A N 1
ATOM 1535 C CA . ILE A 1 204 ? -22.290 9.559 37.252 1.00 89.69 204 ILE A CA 1
ATOM 1536 C C . ILE A 1 204 ? -22.592 8.417 36.276 1.00 89.69 204 ILE A C 1
ATOM 1538 O O . ILE A 1 204 ? -23.716 8.284 35.797 1.00 89.69 204 ILE A O 1
ATOM 1542 N N . TYR A 1 205 ? -21.593 7.585 35.979 1.00 91.25 205 TYR A N 1
ATOM 1543 C CA . TYR A 1 205 ? -21.715 6.479 35.030 1.00 91.25 205 TYR A CA 1
ATOM 1544 C C . TYR A 1 205 ? -21.715 5.123 35.739 1.00 91.25 205 TYR A C 1
ATOM 1546 O O . TYR A 1 205 ? -21.167 4.975 36.833 1.00 91.25 205 TYR A O 1
ATOM 1554 N N . ALA A 1 206 ? -22.317 4.116 35.097 1.00 88.88 206 ALA A N 1
ATOM 1555 C CA . ALA A 1 206 ? -22.258 2.736 35.572 1.00 88.88 206 ALA A CA 1
ATOM 1556 C C . ALA A 1 206 ? -20.800 2.256 35.669 1.00 88.88 206 ALA A C 1
ATOM 1558 O O . ALA A 1 206 ? -19.967 2.640 34.853 1.00 88.88 206 ALA A O 1
ATOM 1559 N N . ALA A 1 207 ? -20.502 1.361 36.615 1.00 88.88 207 ALA A N 1
ATOM 1560 C CA . ALA A 1 207 ? -19.137 0.878 36.860 1.00 88.88 207 ALA A CA 1
ATOM 1561 C C . ALA A 1 207 ? -18.483 0.183 35.648 1.00 88.88 207 ALA A C 1
ATOM 1563 O O . ALA A 1 207 ? -17.262 0.077 35.573 1.00 88.88 207 ALA A O 1
ATOM 1564 N N . SER A 1 208 ? -19.281 -0.296 34.688 1.00 91.56 208 SER A N 1
ATOM 1565 C CA . SER A 1 208 ? -18.783 -0.862 33.431 1.00 91.56 208 SER A CA 1
ATOM 1566 C C . SER A 1 208 ? -18.244 0.184 32.450 1.00 91.56 208 SER A C 1
ATOM 1568 O O . SER A 1 208 ? -17.545 -0.194 31.510 1.00 91.56 208 SER A O 1
ATOM 1570 N N . VAL A 1 209 ? -18.557 1.468 32.651 1.00 95.31 209 VAL A N 1
ATOM 1571 C CA . VAL A 1 209 ? -18.094 2.588 31.828 1.00 95.31 209 VAL A CA 1
ATOM 1572 C C . VAL A 1 209 ? -16.739 3.058 32.332 1.00 95.31 209 VAL A C 1
ATOM 1574 O O . VAL A 1 209 ? -16.628 3.545 33.454 1.00 95.31 209 VAL A O 1
ATOM 1577 N N . LYS A 1 210 ? -15.712 2.955 31.489 1.00 96.12 210 LYS A N 1
ATOM 1578 C CA . LYS A 1 210 ? -14.363 3.436 31.816 1.00 96.12 210 LYS A CA 1
ATOM 1579 C C . LYS A 1 210 ? -14.086 4.819 31.234 1.00 96.12 210 LYS A C 1
ATOM 1581 O O . LYS A 1 210 ? -13.438 5.640 31.882 1.00 96.12 210 LYS A O 1
ATOM 1586 N N . SER A 1 211 ? -14.629 5.097 30.051 1.00 96.88 211 SER A N 1
ATOM 1587 C CA . SER A 1 211 ? -14.442 6.369 29.351 1.00 96.88 211 SER A CA 1
ATOM 1588 C C . SER A 1 211 ? -15.737 6.850 28.719 1.00 96.88 211 SER A C 1
ATOM 1590 O O . SER A 1 211 ? -16.686 6.087 28.531 1.00 96.88 211 SER A O 1
ATOM 1592 N N . VAL A 1 212 ? -15.767 8.130 28.369 1.00 96.19 212 VAL A N 1
ATOM 1593 C CA . VAL A 1 212 ? -16.874 8.764 27.662 1.00 96.19 212 VAL A CA 1
ATOM 1594 C C . VAL A 1 212 ? -16.333 9.414 26.401 1.00 96.19 212 VAL A C 1
ATOM 1596 O O . VAL A 1 212 ? -15.331 10.126 26.429 1.00 96.19 212 VAL A O 1
ATOM 1599 N N . VAL A 1 213 ? -17.012 9.146 25.293 1.00 96.56 213 VAL A N 1
ATOM 1600 C CA . VAL A 1 213 ? -16.713 9.677 23.966 1.00 96.56 213 VAL A CA 1
ATOM 1601 C C . VAL A 1 213 ? -17.795 10.678 23.577 1.00 96.56 213 VAL A C 1
ATOM 1603 O O . VAL A 1 213 ? -18.985 10.360 23.647 1.00 96.56 213 VAL A O 1
ATOM 1606 N N . THR A 1 214 ? -17.393 11.865 23.124 1.00 95.88 214 THR A N 1
ATOM 1607 C CA . THR A 1 214 ? -18.303 12.871 22.563 1.00 95.88 214 THR A CA 1
ATOM 1608 C C . THR A 1 214 ? -18.336 12.747 21.044 1.00 95.88 214 THR A C 1
ATOM 1610 O O . THR A 1 214 ? -17.345 13.031 20.375 1.00 95.88 214 THR A O 1
ATOM 1613 N N . VAL A 1 215 ? -19.482 12.336 20.496 1.00 92.44 215 VAL A N 1
ATOM 1614 C CA . VAL A 1 215 ? -19.739 12.228 19.050 1.00 92.44 215 VAL A CA 1
ATOM 1615 C C . VAL A 1 215 ? -20.789 13.260 18.657 1.00 92.44 215 VAL A C 1
ATOM 1617 O O . VAL A 1 215 ? -21.964 13.142 19.023 1.00 92.44 215 VAL A O 1
ATOM 1620 N N . GLY A 1 216 ? -20.383 14.296 17.925 1.00 87.69 216 GLY A N 1
ATOM 1621 C CA . GLY A 1 216 ? -21.256 15.432 17.627 1.00 87.69 216 GLY A CA 1
ATOM 1622 C C . GLY A 1 216 ? -21.788 16.094 18.906 1.00 87.69 216 GLY A C 1
ATOM 1623 O O . GLY A 1 216 ? -21.033 16.716 19.645 1.00 87.69 216 GLY A O 1
ATOM 1624 N N . LYS A 1 217 ? -23.097 15.967 19.167 1.00 87.06 217 LYS A N 1
ATOM 1625 C CA . LYS A 1 217 ? -23.765 16.504 20.374 1.00 87.06 217 LYS A CA 1
ATOM 1626 C C . LYS A 1 217 ? -24.014 15.457 21.466 1.00 87.06 217 LYS A C 1
ATOM 1628 O O . LYS A 1 217 ? -24.643 15.771 22.472 1.00 87.06 217 LYS A O 1
ATOM 1633 N N . LEU A 1 218 ? -23.604 14.208 21.251 1.00 91.38 218 LEU A N 1
ATOM 1634 C CA . LEU A 1 218 ? -23.934 13.087 22.127 1.00 91.38 218 LEU A CA 1
ATOM 1635 C C . LEU A 1 218 ? -22.701 12.607 22.880 1.00 91.38 218 LEU A C 1
ATOM 1637 O O . LEU A 1 218 ? -21.664 12.356 22.274 1.00 91.38 218 LEU A O 1
ATOM 1641 N N . ASN A 1 219 ? -22.857 12.385 24.181 1.00 93.12 219 ASN A N 1
ATOM 1642 C CA . ASN A 1 219 ? -21.872 11.685 24.996 1.00 93.12 219 ASN A CA 1
ATOM 1643 C C . ASN A 1 219 ? -22.259 10.210 25.112 1.00 93.12 219 ASN A C 1
ATOM 1645 O O . ASN A 1 219 ? -23.418 9.882 25.371 1.00 93.12 219 ASN A O 1
ATOM 1649 N N . ARG A 1 220 ? -21.291 9.316 24.918 1.00 93.75 220 ARG A N 1
ATOM 1650 C CA . ARG A 1 220 ? -21.480 7.864 24.987 1.00 93.75 220 ARG A CA 1
ATOM 1651 C C . ARG A 1 220 ? -20.470 7.258 25.949 1.00 93.75 220 ARG A C 1
ATOM 1653 O O . ARG A 1 220 ? -19.270 7.414 25.750 1.00 93.75 220 ARG A O 1
ATOM 1660 N N . GLY A 1 221 ? -20.960 6.558 26.969 1.00 94.88 221 GLY A N 1
ATOM 1661 C CA . GLY A 1 221 ? -20.117 5.746 27.843 1.00 94.88 221 GLY A CA 1
ATOM 1662 C C . GLY A 1 221 ? -19.655 4.472 27.136 1.00 94.88 221 GLY A C 1
ATOM 1663 O O . GLY A 1 221 ? -20.4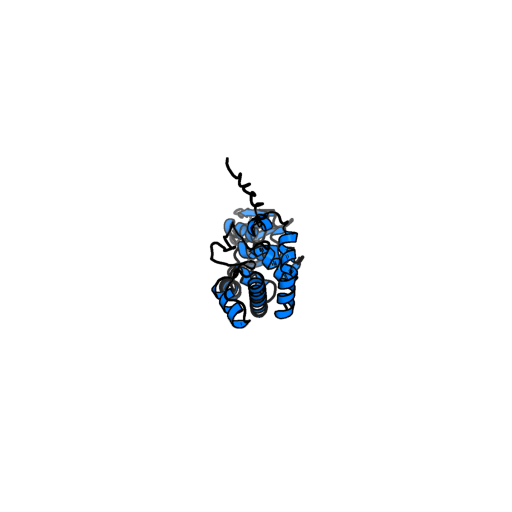62 3.808 26.484 1.00 94.88 221 GLY A O 1
ATOM 1664 N N . ILE A 1 222 ? -18.375 4.138 27.276 1.00 96.25 222 ILE A N 1
ATOM 1665 C CA . ILE A 1 222 ? -17.723 2.974 26.667 1.00 96.25 222 ILE A CA 1
ATOM 1666 C C . ILE A 1 222 ? -16.891 2.194 27.694 1.00 96.25 222 ILE A C 1
ATOM 1668 O O . ILE A 1 222 ? -16.514 2.732 28.741 1.00 96.25 222 ILE A O 1
ATOM 1672 N N . ARG A 1 223 ? -16.629 0.911 27.419 1.00 96.69 223 ARG A N 1
ATOM 1673 C CA . ARG A 1 223 ? -15.881 0.022 28.333 1.00 96.69 223 ARG A CA 1
ATOM 1674 C C . ARG A 1 223 ? -14.368 0.086 28.142 1.00 96.69 223 ARG A C 1
ATOM 1676 O O . ARG A 1 223 ? -13.643 -0.350 29.035 1.00 96.69 223 ARG A O 1
ATOM 1683 N N . GLU A 1 224 ? -13.901 0.584 27.003 1.00 95.19 224 GLU A N 1
ATOM 1684 C CA . GLU A 1 224 ? -12.490 0.860 26.743 1.00 95.19 224 GLU A CA 1
ATOM 1685 C C . GLU A 1 224 ? -12.002 1.981 27.671 1.00 95.19 224 GLU A C 1
ATOM 1687 O O . GLU A 1 224 ? -12.704 2.974 27.911 1.00 95.19 224 GLU A O 1
ATOM 1692 N N . ASP A 1 225 ? -10.799 1.828 28.224 1.00 96.06 225 ASP A N 1
ATOM 1693 C CA . ASP A 1 225 ? -10.199 2.894 29.028 1.00 96.06 225 ASP A CA 1
ATOM 1694 C C . ASP A 1 225 ? -9.755 4.081 28.158 1.00 96.06 225 ASP A C 1
ATOM 1696 O O . ASP A 1 225 ? -9.853 4.054 26.929 1.00 96.06 225 ASP A O 1
ATOM 1700 N N . LEU A 1 226 ? -9.329 5.171 28.801 1.00 94.88 226 LEU A N 1
ATOM 1701 C CA . LEU A 1 226 ? -9.047 6.421 28.099 1.00 94.88 226 LEU A CA 1
ATOM 1702 C C . LEU A 1 226 ? -7.929 6.243 27.069 1.00 94.88 226 LEU A C 1
ATOM 1704 O O . LEU A 1 226 ? -8.006 6.811 25.978 1.00 94.88 226 LEU A O 1
ATOM 1708 N N . ALA A 1 227 ? -6.897 5.472 27.411 1.00 92.94 227 ALA A N 1
ATOM 1709 C CA . ALA A 1 227 ? -5.747 5.258 26.548 1.00 92.94 227 ALA A CA 1
ATOM 1710 C C . ALA A 1 227 ? -6.133 4.383 25.351 1.00 92.94 227 ALA A C 1
ATOM 1712 O O . ALA A 1 227 ? -5.852 4.756 24.212 1.00 92.94 227 ALA A O 1
ATOM 1713 N N . GLU A 1 228 ? -6.835 3.277 25.602 1.00 91.75 228 GLU A N 1
ATOM 1714 C CA . GLU A 1 228 ? -7.336 2.368 24.572 1.00 91.75 228 GLU A CA 1
ATOM 1715 C C . GLU A 1 228 ? -8.284 3.087 23.604 1.00 91.75 228 GLU A C 1
ATOM 1717 O O . GLU A 1 228 ? -8.067 3.063 22.390 1.00 91.75 228 GLU A O 1
ATOM 1722 N N . ALA A 1 229 ? -9.286 3.797 24.128 1.00 92.81 229 ALA A N 1
ATOM 1723 C CA . ALA A 1 229 ? -10.259 4.524 23.321 1.00 92.81 229 ALA A CA 1
ATOM 1724 C C . ALA A 1 229 ? -9.595 5.625 22.483 1.00 92.81 229 ALA A C 1
ATOM 1726 O O . ALA A 1 229 ? -9.842 5.722 21.281 1.00 92.81 229 ALA A O 1
ATOM 1727 N N . THR A 1 230 ? -8.718 6.433 23.091 1.00 92.69 230 THR A N 1
ATOM 1728 C CA . THR A 1 230 ? -8.015 7.518 22.388 1.00 92.69 230 THR A CA 1
ATOM 1729 C C . THR A 1 230 ? -7.107 6.971 21.294 1.00 92.69 230 THR A C 1
ATOM 1731 O O . THR A 1 230 ? -7.114 7.493 20.177 1.00 92.69 230 THR A O 1
ATOM 1734 N N . ALA A 1 231 ? -6.343 5.915 21.591 1.00 87.75 231 ALA A N 1
ATOM 1735 C CA . ALA A 1 231 ? -5.490 5.262 20.608 1.00 87.75 231 ALA A CA 1
ATOM 1736 C C . ALA A 1 231 ? -6.332 4.738 19.446 1.00 87.75 231 ALA A C 1
ATOM 1738 O O . ALA A 1 231 ? -6.064 5.092 18.300 1.00 87.75 231 ALA A O 1
ATOM 1739 N N . LEU A 1 232 ? -7.394 3.980 19.729 1.00 86.94 232 LEU A N 1
ATOM 1740 C CA . LEU A 1 232 ? -8.261 3.409 18.707 1.00 86.94 232 LEU A CA 1
ATOM 1741 C C . LEU A 1 232 ? -8.886 4.496 17.820 1.00 86.94 232 LEU A C 1
ATOM 1743 O O . LEU A 1 232 ? -8.804 4.397 16.595 1.00 86.94 232 LEU A O 1
ATOM 1747 N N . LEU A 1 233 ? -9.425 5.562 18.412 1.00 90.62 233 LEU A N 1
ATOM 1748 C CA . LEU A 1 233 ? -10.069 6.666 17.698 1.00 90.62 233 LEU A CA 1
ATOM 1749 C C . LEU A 1 233 ? -9.099 7.465 16.824 1.00 90.62 233 LEU A C 1
ATOM 1751 O O . LEU A 1 233 ? -9.371 7.662 15.639 1.00 90.62 233 LEU A O 1
ATOM 1755 N N . ARG A 1 234 ? -7.939 7.871 17.358 1.00 87.75 234 ARG A N 1
ATOM 1756 C CA . ARG A 1 234 ? -6.897 8.549 16.560 1.00 87.75 234 ARG A CA 1
ATOM 1757 C C . ARG A 1 234 ? -6.424 7.672 15.412 1.00 87.75 234 ARG A C 1
ATOM 1759 O O . ARG A 1 234 ? -6.198 8.150 14.305 1.00 87.75 234 ARG A O 1
ATOM 1766 N N . SER A 1 235 ? -6.331 6.371 15.662 1.00 78.25 235 SER A N 1
ATOM 1767 C CA . SER A 1 235 ? -5.898 5.408 14.661 1.00 78.25 235 SER A CA 1
ATOM 1768 C C . SER A 1 235 ? -6.875 5.299 13.471 1.00 78.25 235 SER A C 1
ATOM 1770 O O . SER A 1 235 ? -6.436 4.920 12.386 1.00 78.25 235 SER A O 1
ATOM 1772 N N . HIS A 1 236 ? -8.139 5.714 13.638 1.00 83.56 236 HIS A N 1
ATOM 1773 C CA . HIS A 1 236 ? -9.172 5.804 12.591 1.00 83.56 236 HIS A CA 1
ATOM 1774 C C . HIS A 1 236 ? -9.474 7.255 12.160 1.00 83.56 236 HIS A C 1
ATOM 1776 O O . HIS A 1 236 ? -10.495 7.519 11.535 1.00 83.56 236 HIS A O 1
ATOM 1782 N N . GLY A 1 237 ? -8.586 8.208 12.469 1.00 84.62 237 GLY A N 1
ATOM 1783 C CA . GLY A 1 237 ? -8.656 9.577 11.946 1.00 84.62 237 GLY A CA 1
ATOM 1784 C C . GLY A 1 237 ? -9.310 10.615 12.863 1.00 84.62 237 GLY A C 1
ATOM 1785 O O . GLY A 1 237 ? -9.464 11.765 12.447 1.00 84.62 237 GLY A O 1
ATOM 1786 N N . ALA A 1 238 ? -9.668 10.268 14.105 1.00 88.56 238 ALA A N 1
ATOM 1787 C CA . ALA A 1 238 ? -10.189 11.252 15.056 1.00 88.56 238 ALA A CA 1
ATOM 1788 C C . ALA A 1 238 ? -9.144 12.335 15.386 1.00 88.56 238 ALA A C 1
ATOM 1790 O O . ALA A 1 238 ? -7.969 12.037 15.620 1.00 88.56 238 ALA A O 1
ATOM 1791 N N . LYS A 1 239 ? -9.585 13.597 15.451 1.00 87.88 239 LYS A N 1
ATOM 1792 C CA . LYS A 1 239 ? -8.755 14.758 15.817 1.00 87.88 239 LYS A CA 1
ATOM 1793 C C . LYS A 1 239 ? -8.964 15.096 17.297 1.00 87.88 239 LYS A C 1
ATOM 1795 O O . LYS A 1 239 ? -9.706 16.021 17.614 1.00 87.88 239 LYS A O 1
ATOM 1800 N N . LEU A 1 240 ? -8.350 14.294 18.167 1.00 84.25 240 LEU A N 1
ATOM 1801 C CA . LEU A 1 240 ? -8.459 14.350 19.634 1.00 84.25 240 LEU A CA 1
ATOM 1802 C C . LEU A 1 240 ? -7.180 14.837 20.291 1.00 84.25 240 LEU A C 1
ATOM 1804 O O . LEU A 1 240 ? -6.101 14.392 19.825 1.00 84.25 240 LEU A O 1
#

Foldseek 3Di:
DDDDDDPPPDDDDPPDDALVNVVVPDDLVRLLVVCQVLLVVLCVVLVPPSLLLSLQLCVQASSGQAPDGVHGDADPQGQGASNRHHLVLLVVLCVVPVHDPDCSPHSSVSNSNSNQLSVLCVVPNPPCSQLCSVVNPVLSCCCVPVVDDRDLVSLVRSCSSCVSVVNVPSLQVLQWFWFAALVRDTDIDGLQQWDDKDADDPPPDDPQFGIWTDGNNDIGGTNDHRVRVVVRSVSSPHPD

Secondary structure (DSSP, 8-state):
---------PPPPP-PPPHHHHHHHS-HHHHHHTTHHHHHHHHHHHT--HHHHHHHHHHHHTT--EEETTEE-B-TT--BTTTTB-HHHHHHHHHHHT--S-TT-HHHHHHHHHHHHHHHHHHH-TTHHHHHHHH-HHHHHHHHHH-PPPPHHHHHHHHHHHHHTT-HHHHHHHTEEEEE-TTS-EEEEEGGGEEEEEEPPTTTS-TT--EEEEETTEEEEESS-HHHHHHHHHHTT---

Radius of gyration: 25.66 Å; Cα contacts (8 Å, |Δi|>4): 360; chains: 1; bounding box: 87×44×78 Å

Sequence (240 aa):
MAVERAVEAAIPEPVKVSVFAQEQAMTPSALMARWEPAIQEASRKFKIPAQWIRAVMRQESGGRTMLAENLPIVSSTGAMGIMQLMPGTYAEMAAQYGLGADPHNSRDNILAGAAYLKWLKSKYGYPAMFAAYNDGPGNIEDHLHRGRPLPAETRGYIAHIAKSLDDKTVAADLAKVALTQPDGTKVTIDAHQVSAVHPAIPGIYAASVKSVVTVGKLNRGIREDLAEATALLRSHGAKL

Nearest PDB structures (foldseek):
  6fc4-assembly1_A  TM=7.307E-01  e=1.398E-06  Pseudomonas aeruginosa
  5ohu-assembly1_A  TM=7.278E-01  e=2.018E-06  Pseudomonas aeruginosa
  4hjv-assembly2_B  TM=7.679E-01  e=1.025E-05  Escherichia coli K-12
  4cfp-assembly1_A  TM=7.803E-01  e=2.027E-05  Escherichia coli
  4c5f-assembly2_B  TM=7.777E-01  e=2.146E-04  Escherichia coli

Solvent-accessible surface area (backbone atoms only — not comparable to full-atom values): 13266 Å² total; per-residue (Å²): 134,85,85,82,79,82,78,79,76,77,77,77,76,80,80,79,78,49,70,43,61,53,57,72,73,44,52,68,67,55,38,46,55,78,44,45,69,42,43,52,49,24,18,69,75,48,74,41,62,50,67,56,53,51,34,48,22,43,72,61,38,46,39,40,54,49,75,43,84,97,34,67,34,60,47,97,88,53,23,31,18,28,47,42,37,42,64,69,60,40,52,53,38,19,68,76,69,74,44,70,91,54,55,67,42,58,56,49,23,41,35,29,43,34,46,50,50,42,52,34,36,73,75,58,32,88,71,51,23,54,37,24,68,74,62,32,61,67,56,46,48,44,28,74,75,69,69,45,79,78,56,56,66,41,52,50,50,44,44,52,38,24,59,70,67,71,38,64,65,60,48,54,56,57,17,52,41,81,44,37,33,62,89,68,49,76,45,76,45,56,18,71,46,31,68,45,75,44,67,48,56,86,89,80,53,62,90,54,30,38,11,32,39,28,45,77,92,43,78,43,57,21,46,46,42,53,65,58,44,49,51,56,32,45,60,27,61,21,75,114

pLDDT: mean 90.93, std 10.5, range [44.19, 98.88]